Protein 4PQ0 (pdb70)

B-factor: mean 27.49, std 11.52, range [11.25, 64.71]

Secondary structure (DSSP, 8-state):
----S--TT-SEEEEEEEEEETTEEEEEEE-SSEEEEE-SS-EEEEEGGGEEEEEEEE-TTSSEEEEEEEEEEEEEETTEEEEEEEEEEETT-EEEEE-S--HHHIIIIITTT--SEEEEEHHHHHHHHHHHHH---EE---S---TTS-S-EEEEETTEEEEEEE-SSEEEEESSS-EEEEGGGEEEEEE--EEEEEEEEGGG--EEEEEEEEGGGHHHHHHHHHHTT----

Structure (mmCIF, N/CA/C/O backbone):
data_4PQ0
#
_entry.id   4PQ0
#
_cell.length_a   31.080
_cell.length_b   59.150
_cell.length_c   144.930
_cell.angle_alpha   90.00
_cell.angle_beta   90.00
_cell.angle_gamma   90.00
#
_symmetry.space_group_name_H-M   'P 2 21 21'
#
loop_
_entity.id
_entity.type
_entity.pdbx_description
1 polymer 'FACT complex subunit POB3'
2 non-polymer 'MALONIC ACID'
3 water water
#
loop_
_atom_site.group_PDB
_atom_site.id
_atom_site.type_symbol
_atom_site.label_atom_id
_atom_site.label_alt_id
_atom_site.label_comp_id
_atom_site.label_asym_id
_atom_site.label_entity_id
_atom_site.label_seq_id
_atom_site.pdbx_PDB_ins_code
_atom_site.Cartn_x
_atom_site.Cartn_y
_atom_site.Cartn_z
_atom_site.occupancy
_atom_site.B_iso_or_equiv
_atom_site.auth_seq_id
_atom_site.auth_comp_id
_atom_site.auth_asym_id
_atom_site.auth_atom_id
_atom_site.pdbx_PDB_model_num
ATOM 1 N N . ALA A 1 1 ? 10.349 14.656 31.791 1.00 32.92 232 ALA A N 1
ATOM 2 C CA . ALA A 1 1 ? 10.319 13.215 31.406 1.00 30.61 232 ALA A CA 1
ATOM 3 C C . ALA A 1 1 ? 10.623 12.199 32.488 1.00 28.71 232 ALA A C 1
ATOM 4 O O . ALA A 1 1 ? 10.592 11.014 32.197 1.00 29.00 232 ALA A O 1
ATOM 6 N N . ASP A 1 2 ? 10.842 12.622 33.731 1.00 27.53 233 ASP A N 1
ATOM 7 C CA . ASP A 1 2 ? 10.671 11.697 34.855 1.00 27.98 233 ASP A CA 1
ATOM 8 C C . ASP A 1 2 ? 9.281 11.068 34.727 1.00 25.23 233 ASP A C 1
ATOM 9 O O . ASP A 1 2 ? 8.286 11.760 34.507 1.00 23.24 233 ASP A O 1
ATOM 14 N N . ILE A 1 3 ? 9.220 9.746 34.771 1.00 23.61 234 ILE A N 1
ATOM 15 C CA . ILE A 1 3 ? 7.935 9.068 34.669 1.00 24.02 234 ILE A CA 1
ATOM 16 C C . ILE A 1 3 ? 7.043 9.424 35.856 1.00 23.40 234 ILE A C 1
ATOM 17 O O . ILE A 1 3 ? 5.818 9.540 35.710 1.00 23.37 234 ILE A O 1
ATOM 22 N N . GLY A 1 4 ? 7.660 9.630 37.012 1.00 22.95 235 GLY A N 1
ATOM 23 C CA . GLY A 1 4 ? 6.916 9.922 38.223 1.00 23.98 235 GLY A CA 1
ATOM 24 C C . GLY A 1 4 ? 7.308 9.049 39.381 1.00 25.09 235 GLY A C 1
ATOM 25 O O . GLY A 1 4 ? 8.103 8.102 39.249 1.00 23.22 235 GLY A O 1
ATOM 26 N N . GLU A 1 5 ? 6.735 9.373 40.533 1.00 26.17 236 GLU A N 1
ATOM 27 C CA . GLU A 1 5 ? 7.056 8.687 41.767 1.00 27.97 236 GLU A CA 1
ATOM 28 C C . GLU A 1 5 ? 6.404 7.314 41.807 1.00 26.36 236 GLU A C 1
ATOM 29 O O . GLU A 1 5 ? 5.431 7.054 41.083 1.00 24.23 236 GLU A O 1
ATOM 35 N N . VAL A 1 6 ? 6.954 6.443 42.653 1.00 26.34 237 VAL A N 1
ATOM 36 C CA . VAL A 1 6 ? 6.443 5.073 42.813 1.00 25.77 237 VAL A CA 1
ATOM 37 C C . VAL A 1 6 ? 4.933 5.101 42.998 1.00 25.07 237 VAL A C 1
ATOM 38 O O . VAL A 1 6 ? 4.407 5.928 43.752 1.00 25.76 237 VAL A O 1
ATOM 42 N N . ALA A 1 7 ? 4.240 4.196 42.308 1.00 23.45 238 ALA A N 1
ATOM 43 C CA . ALA A 1 7 ? 2.786 4.107 42.410 1.00 22.11 238 ALA A CA 1
ATOM 44 C C . ALA A 1 7 ? 2.393 3.246 43.606 1.00 23.37 238 ALA A C 1
ATOM 45 O O . ALA A 1 7 ? 1.842 2.155 43.468 1.00 22.87 238 ALA A O 1
ATOM 47 N N . GLY A 1 8 ? 2.654 3.776 44.800 1.00 24.55 239 GLY A N 1
ATOM 48 C CA . GLY A 1 8 ? 2.473 3.023 46.038 1.00 25.73 239 GLY A CA 1
ATOM 49 C C . GLY A 1 8 ? 1.089 2.510 46.363 1.00 26.32 239 GLY A C 1
ATOM 50 O O . GLY A 1 8 ? 0.974 1.519 47.086 1.00 30.30 239 GLY A O 1
ATOM 51 N N . ASP A 1 9 ? 0.042 3.170 45.863 1.00 25.07 240 ASP A N 1
ATOM 52 C CA . ASP A 1 9 ? -1.341 2.753 46.134 1.00 24.41 240 ASP A CA 1
ATOM 53 C C . ASP A 1 9 ? -1.937 1.826 45.073 1.00 21.99 240 ASP A C 1
ATOM 54 O O . ASP A 1 9 ? -3.068 1.396 45.216 1.00 23.27 240 ASP A O 1
ATOM 59 N N . ALA A 1 10 ? -1.213 1.579 43.988 1.00 20.63 241 ALA A N 1
ATOM 60 C CA . ALA A 1 10 ? -1.703 0.681 42.930 1.00 18.38 241 ALA A CA 1
ATOM 61 C C . ALA A 1 10 ? -1.880 -0.724 43.491 1.00 17.78 241 ALA A C 1
ATOM 62 O O . ALA A 1 10 ? -1.128 -1.143 44.376 1.00 18.91 241 ALA A O 1
ATOM 64 N N . ILE A 1 11 ? -2.898 -1.419 42.997 1.00 17.06 242 ILE A N 1
ATOM 65 C CA . ILE A 1 11 ? -3.107 -2.842 43.285 1.00 17.37 242 ILE A CA 1
ATOM 66 C C . ILE A 1 11 ? -1.940 -3.654 42.725 1.00 17.35 242 ILE A C 1
ATOM 67 O O . ILE A 1 11 ? -1.449 -4.596 43.363 1.00 16.59 242 ILE A O 1
ATOM 72 N N . VAL A 1 12 ? -1.498 -3.288 41.519 1.00 15.43 243 VAL A N 1
ATOM 73 C CA . VAL A 1 12 ? -0.364 -3.922 40.873 1.00 16.60 243 VAL A CA 1
ATOM 74 C C . VAL A 1 12 ? 0.128 -3.007 39.770 1.00 15.58 243 VAL A C 1
ATOM 75 O O . VAL A 1 12 ? -0.667 -2.260 39.173 1.00 15.55 243 VAL A O 1
ATOM 79 N N . SER A 1 13 ? 1.423 -3.047 39.526 1.00 15.47 244 SER A N 1
ATOM 80 C CA . SER A 1 13 ? 2.042 -2.270 38.462 1.00 16.17 244 SER A CA 1
ATOM 81 C C . SER A 1 13 ? 2.874 -3.133 37.561 1.00 15.83 244 SER A C 1
ATOM 82 O O . SER A 1 13 ? 3.492 -4.105 38.005 1.00 16.35 244 SER A O 1
ATOM 85 N N . PHE A 1 14 ? 2.878 -2.783 36.282 1.00 14.42 245 PHE A N 1
ATOM 86 C CA . PHE A 1 14 ? 3.749 -3.411 35.294 1.00 14.65 245 PHE A CA 1
ATOM 87 C C . PHE A 1 14 ? 4.622 -2.316 34.733 1.00 15.13 245 PHE A C 1
ATOM 88 O O . PHE A 1 14 ? 4.135 -1.432 34.028 1.00 15.56 245 PHE A O 1
ATOM 96 N N . GLN A 1 15 ? 5.911 -2.323 35.067 1.00 15.23 246 GLN A N 1
ATOM 97 C CA . GLN A 1 15 ? 6.772 -1.240 34.641 1.00 15.90 246 GLN A CA 1
ATOM 98 C C . GLN A 1 15 ? 7.307 -1.431 33.234 1.00 13.93 246 GLN A C 1
ATOM 99 O O . GLN A 1 15 ? 7.537 -2.566 32.799 1.00 14.06 246 GLN A O 1
ATOM 105 N N . ASP A 1 16 ? 7.492 -0.324 32.522 1.00 14.12 247 ASP A N 1
ATOM 106 C CA . ASP A 1 16 ? 8.321 -0.300 31.307 1.00 14.99 247 ASP A CA 1
ATOM 107 C C . ASP A 1 16 ? 7.780 -1.254 30.260 1.00 15.22 247 ASP A C 1
ATOM 108 O O . ASP A 1 16 ? 8.533 -1.945 29.617 1.00 16.34 247 ASP A O 1
ATOM 113 N N . VAL A 1 17 ? 6.464 -1.285 30.113 1.00 14.28 248 VAL A N 1
ATOM 114 C CA . VAL A 1 17 ? 5.812 -2.116 29.117 1.00 14.14 248 VAL A CA 1
ATOM 115 C C . VAL A 1 17 ? 5.999 -1.482 27.751 1.00 14.53 248 VAL A C 1
ATOM 116 O O . VAL A 1 17 ? 5.804 -0.262 27.568 1.00 13.84 248 VAL A O 1
ATOM 120 N N . PHE A 1 18 ? 6.388 -2.308 26.796 1.00 13.69 249 PHE A N 1
ATOM 121 C CA . PHE A 1 18 ? 6.546 -1.904 25.409 1.00 14.85 249 PHE A CA 1
ATOM 122 C C . PHE A 1 18 ? 5.160 -1.826 24.777 1.00 14.23 249 PHE A C 1
ATOM 123 O O . PHE A 1 18 ? 4.532 -2.834 24.558 1.00 15.05 249 PHE A O 1
ATOM 131 N N . PHE A 1 19 ? 4.669 -0.621 24.508 1.00 14.04 250 PHE A N 1
ATOM 132 C CA . PHE A 1 19 ? 3.454 -0.476 23.729 1.00 14.46 250 PHE A CA 1
ATOM 133 C C . PHE A 1 19 ? 3.893 -0.266 22.279 1.00 15.73 250 PHE A C 1
ATOM 134 O O . PHE A 1 19 ? 4.810 0.492 22.034 1.00 16.41 250 PHE A O 1
ATOM 142 N N . THR A 1 20 ? 3.280 -0.985 21.348 1.00 17.01 251 THR A N 1
ATOM 143 C CA . THR A 1 20 ? 3.534 -0.730 19.940 1.00 19.59 251 THR A CA 1
ATOM 144 C C . THR A 1 20 ? 2.577 0.331 19.417 1.00 21.35 251 THR A C 1
ATOM 145 O O . THR A 1 20 ? 2.933 1.088 18.509 1.00 23.92 251 THR A O 1
ATOM 149 N N . THR A 1 21 ? 1.384 0.377 20.008 1.00 20.14 252 THR A N 1
ATOM 150 C CA . THR A 1 21 ? 0.389 1.396 19.712 1.00 22.66 252 THR A CA 1
ATOM 151 C C . THR A 1 21 ? -0.263 1.907 20.996 1.00 20.00 252 THR A C 1
ATOM 152 O O . THR A 1 21 ? -0.902 1.139 21.710 1.00 16.59 252 THR A O 1
ATOM 156 N N . PRO A 1 22 ? -0.091 3.209 21.307 1.00 21.69 253 PRO A N 1
ATOM 157 C CA . PRO A 1 22 ? 0.849 4.066 20.607 1.00 22.42 253 PRO A CA 1
ATOM 158 C C . PRO A 1 22 ? 2.253 3.580 20.944 1.00 23.67 253 PRO A C 1
ATOM 159 O O . PRO A 1 22 ? 2.435 2.782 21.869 1.00 25.28 253 PRO A O 1
ATOM 163 N N . ARG A 1 23 ? 3.241 4.019 20.193 1.00 23.84 254 ARG A N 1
ATOM 164 C CA . ARG A 1 23 ? 4.574 3.492 20.399 1.00 23.54 254 ARG A CA 1
ATOM 165 C C . ARG A 1 23 ? 5.287 4.186 21.549 1.00 22.96 254 ARG A C 1
ATOM 166 O O . ARG A 1 23 ? 5.554 5.376 21.498 1.00 27.29 254 ARG A O 1
ATOM 174 N N . GLY A 1 24 ? 5.669 3.424 22.564 1.00 19.73 255 GLY A N 1
ATOM 175 C CA . GLY A 1 24 ? 6.368 3.986 23.701 1.00 19.16 255 GLY A CA 1
ATOM 176 C C . GLY A 1 24 ? 6.433 3.007 24.841 1.00 17.73 255 GLY A C 1
ATOM 177 O O . GLY A 1 24 ? 5.866 1.913 24.758 1.00 18.82 255 GLY A O 1
ATOM 178 N N . ARG A 1 25 ? 7.161 3.384 25.880 1.00 17.35 256 ARG A N 1
ATOM 179 C CA . ARG A 1 25 ? 7.274 2.596 27.087 1.00 16.21 256 ARG A CA 1
ATOM 180 C C . ARG A 1 25 ? 6.380 3.218 28.138 1.00 16.32 256 ARG A C 1
ATOM 181 O O . ARG A 1 25 ? 6.520 4.415 28.480 1.00 17.61 256 ARG A O 1
ATOM 189 N N . TYR A 1 26 ? 5.475 2.416 28.669 1.00 14.15 257 TYR A N 1
ATOM 190 C CA . TYR A 1 26 ? 4.562 2.876 29.702 1.00 14.14 257 TYR A CA 1
ATOM 191 C C . TYR A 1 26 ? 4.566 1.989 30.922 1.00 14.22 257 TYR A C 1
ATOM 192 O O . TYR A 1 26 ? 4.522 0.765 30.826 1.00 12.97 257 TYR A O 1
ATOM 201 N N . ASP A 1 27 ? 4.534 2.611 32.085 1.00 13.77 258 ASP A N 1
ATOM 202 C CA . ASP A 1 27 ? 4.185 1.893 33.295 1.00 13.93 258 ASP A CA 1
ATOM 203 C C . ASP A 1 27 ? 2.668 1.763 33.341 1.00 13.40 258 ASP A C 1
ATOM 204 O O . ASP A 1 27 ? 1.953 2.710 33.044 1.00 14.38 258 ASP A O 1
ATOM 209 N N . ILE A 1 28 ? 2.185 0.583 33.684 1.00 12.50 259 ILE A N 1
ATOM 210 C CA . ILE A 1 28 ? 0.759 0.331 33.804 1.00 12.92 259 ILE A CA 1
ATOM 211 C C . ILE A 1 28 ? 0.450 0.140 35.259 1.00 13.57 259 ILE A C 1
ATOM 212 O O . ILE A 1 28 ? 0.782 -0.903 35.827 1.00 14.94 259 ILE A O 1
ATOM 217 N N . ASP A 1 29 ? -0.201 1.122 35.860 1.00 13.32 260 ASP A N 1
ATOM 218 C CA . ASP A 1 29 ? -0.526 1.095 37.276 1.00 13.91 260 ASP A CA 1
ATOM 219 C C . ASP A 1 29 ? -2.029 0.861 37.388 1.00 13.19 260 ASP A C 1
ATOM 220 O O . ASP A 1 29 ? -2.838 1.626 36.866 1.00 13.35 260 ASP A O 1
ATOM 225 N N . ILE A 1 30 ? -2.391 -0.241 38.031 1.00 13.40 261 ILE A N 1
ATOM 226 C CA . ILE A 1 30 ? -3.763 -0.723 38.047 1.00 13.87 261 ILE A CA 1
ATOM 227 C C . ILE A 1 30 ? -4.371 -0.458 39.414 1.00 13.45 261 ILE A C 1
ATOM 228 O O . ILE A 1 30 ? -3.812 -0.847 40.440 1.00 14.21 261 ILE A O 1
ATOM 233 N N . TYR A 1 31 ? -5.511 0.233 39.396 1.00 14.44 262 TYR A N 1
ATOM 234 C CA . TYR A 1 31 ? -6.224 0.646 40.591 1.00 14.65 262 TYR A CA 1
ATOM 235 C C . TYR A 1 31 ? -7.604 0.036 40.639 1.00 15.50 262 TYR A C 1
ATOM 236 O O . TYR A 1 31 ? -8.034 -0.631 39.706 1.00 15.03 262 TYR A O 1
ATOM 245 N N . LYS A 1 32 ? -8.318 0.319 41.718 1.00 17.34 263 LYS A N 1
ATOM 246 C CA . LYS A 1 32 ? -9.661 -0.234 41.914 1.00 20.70 263 LYS A CA 1
ATOM 247 C C . LYS A 1 32 ? -10.600 0.074 40.755 1.00 21.93 263 LYS A C 1
ATOM 248 O O . LYS A 1 32 ? -11.292 -0.810 40.262 1.00 22.87 263 LYS A O 1
ATOM 252 N N . ASN A 1 33 ? -10.605 1.329 40.319 1.00 23.49 264 ASN A N 1
ATOM 253 C CA . ASN A 1 33 ? -11.543 1.786 39.292 1.00 24.51 264 ASN A CA 1
ATOM 254 C C . ASN A 1 33 ? -10.875 2.241 37.999 1.00 23.75 264 ASN A C 1
ATOM 255 O O . ASN A 1 33 ? -11.538 2.472 36.973 1.00 24.36 264 ASN A O 1
ATOM 260 N N . SER A 1 34 ? -9.555 2.355 38.023 1.00 20.01 265 SER A N 1
ATOM 261 C CA . SER A 1 34 ? -8.887 2.942 36.909 1.00 18.38 265 SER A CA 1
ATOM 262 C C . SER A 1 34 ? -7.567 2.269 36.656 1.00 15.95 265 SER A C 1
ATOM 263 O O . SER A 1 34 ? -7.074 1.465 37.478 1.00 14.93 265 SER A O 1
ATOM 266 N N . ILE A 1 35 ? -7.008 2.621 35.518 1.00 14.70 266 ILE A N 1
ATOM 267 C CA . ILE A 1 35 ? -5.630 2.267 35.147 1.00 15.37 266 ILE A CA 1
ATOM 268 C C . ILE A 1 35 ? -4.924 3.534 34.726 1.00 14.61 266 ILE A C 1
ATOM 269 O O . ILE A 1 35 ? -5.455 4.333 33.948 1.00 15.47 266 ILE A O 1
ATOM 274 N N . ARG A 1 36 ? -3.717 3.729 35.215 1.00 13.23 267 ARG A N 1
ATOM 275 C CA . ARG A 1 36 ? -2.892 4.819 34.740 1.00 13.21 267 ARG A CA 1
ATOM 276 C C . ARG A 1 36 ? -1.763 4.287 33.869 1.00 13.39 267 ARG A C 1
ATOM 277 O O . AR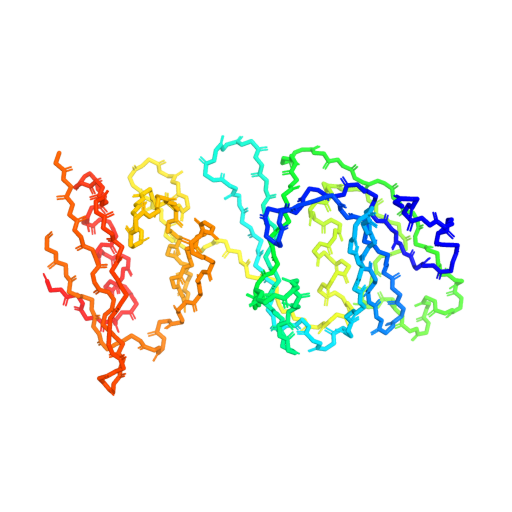G A 1 36 ? -1.163 3.258 34.195 1.00 13.16 267 ARG A O 1
ATOM 285 N N . LEU A 1 37 ? -1.515 4.953 32.746 1.00 13.50 268 LEU A N 1
ATOM 286 C CA . LEU A 1 37 ? -0.414 4.613 31.850 1.00 13.45 268 LEU A CA 1
ATOM 287 C C . LEU A 1 37 ? 0.562 5.759 31.951 1.00 14.37 268 LEU A C 1
ATOM 288 O O . LEU A 1 37 ? 0.236 6.877 31.566 1.00 14.15 268 LEU A O 1
ATOM 293 N N . ARG A 1 38 ? 1.741 5.498 32.496 1.00 15.32 269 ARG A N 1
ATOM 294 C CA . ARG A 1 38 ? 2.700 6.567 32.737 1.00 15.66 269 ARG A CA 1
ATOM 295 C C . ARG A 1 38 ? 3.945 6.392 31.908 1.00 16.26 269 ARG A C 1
ATOM 296 O O . ARG A 1 38 ? 4.677 5.391 32.057 1.00 15.25 269 ARG A O 1
ATOM 304 N N . GLY A 1 39 ? 4.192 7.375 31.053 1.00 16.03 270 GLY A N 1
ATOM 305 C CA . GLY A 1 39 ? 5.361 7.397 30.205 1.00 17.34 270 GLY A CA 1
ATOM 306 C C . GLY A 1 39 ? 6.210 8.641 30.439 1.00 17.70 270 GLY A C 1
ATOM 307 O O . GLY A 1 39 ? 5.870 9.504 31.235 1.00 17.45 270 GLY A O 1
ATOM 308 N N . LYS A 1 40 ? 7.346 8.704 29.759 1.00 18.69 271 LYS A N 1
ATOM 309 C CA . LYS A 1 40 ? 8.263 9.822 29.941 1.00 20.08 271 LYS A CA 1
ATOM 310 C C . LYS A 1 40 ? 7.790 11.069 29.185 1.00 20.15 271 LYS A C 1
ATOM 311 O O . LYS A 1 40 ? 8.219 12.163 29.490 1.00 20.71 271 LYS A O 1
ATOM 315 N N . THR A 1 41 ? 6.896 10.914 28.223 1.00 18.96 272 THR A N 1
ATOM 316 C CA . THR A 1 41 ? 6.410 12.038 27.410 1.00 19.17 272 THR A CA 1
ATOM 317 C C . THR A 1 41 ? 4.907 12.263 27.533 1.00 17.45 272 THR A C 1
ATOM 318 O O . THR A 1 41 ? 4.446 13.391 27.500 1.00 17.93 272 THR A O 1
ATOM 322 N N . TYR A 1 42 ? 4.144 11.178 27.646 1.00 17.26 273 TYR A N 1
ATOM 323 C CA . TYR A 1 42 ? 2.697 11.226 27.751 1.00 15.93 273 TYR A CA 1
ATOM 324 C C . TYR A 1 42 ? 2.260 10.367 28.926 1.00 15.34 273 TYR A C 1
ATOM 325 O O . TYR A 1 42 ? 2.967 9.439 29.322 1.00 15.92 273 TYR A O 1
ATOM 334 N N . GLU A 1 43 ? 1.109 10.683 29.482 1.00 14.99 274 GLU A N 1
ATOM 335 C CA . GLU A 1 43 ? 0.455 9.826 30.450 1.00 14.56 274 GLU A CA 1
ATOM 336 C C . GLU A 1 43 ? -1.062 9.905 30.303 1.00 14.91 274 GLU A C 1
ATOM 337 O O . GLU A 1 43 ? -1.632 10.905 29.813 1.00 15.33 274 GLU A O 1
ATOM 343 N N . TYR A 1 44 ? -1.712 8.837 30.734 1.00 14.69 275 TYR A N 1
ATOM 344 C CA . TYR A 1 44 ? -3.142 8.664 30.528 1.00 15.27 275 TYR A CA 1
ATOM 345 C C . TYR A 1 44 ? -3.783 8.027 31.731 1.00 15.75 275 TYR A C 1
ATOM 346 O O . TYR A 1 44 ? -3.123 7.309 32.497 1.00 15.81 275 TYR A O 1
ATOM 355 N N . LYS A 1 45 ? -5.078 8.259 31.879 1.00 16.85 276 LYS A N 1
ATOM 356 C CA . LYS A 1 45 ? -5.875 7.572 32.867 1.00 16.63 276 LYS A CA 1
ATOM 357 C C . LYS A 1 45 ? -7.093 7.005 32.166 1.00 18.25 276 LYS A C 1
ATOM 358 O O . LYS A 1 45 ? -7.791 7.735 31.467 1.00 18.29 276 LYS A O 1
ATOM 364 N N . LEU A 1 46 ? -7.298 5.699 32.324 1.00 16.88 277 LEU A N 1
ATOM 365 C CA . LEU A 1 46 ? -8.454 4.984 31.781 1.00 18.31 277 LEU A CA 1
ATOM 366 C C . LEU A 1 46 ? -9.345 4.473 32.898 1.00 18.40 277 LEU A C 1
ATOM 367 O O . LEU A 1 46 ? -8.874 3.994 33.926 1.00 17.79 277 LEU A O 1
ATOM 372 N N . GLN A 1 47 ? -10.651 4.523 32.666 1.00 18.05 278 GLN A N 1
ATOM 373 C CA . GLN A 1 47 ? -11.604 3.866 33.531 1.00 19.68 278 GLN A CA 1
ATOM 374 C C . GLN A 1 47 ? -11.689 2.415 33.112 1.00 18.52 278 GLN A C 1
ATOM 375 O O . GLN A 1 47 ? -11.574 2.112 31.934 1.00 20.41 278 GLN A O 1
ATOM 381 N N . HIS A 1 48 ? -11.927 1.518 34.053 1.00 16.47 279 HIS A N 1
ATOM 382 C CA . HIS A 1 48 ? -12.021 0.106 33.676 1.00 17.30 279 HIS A CA 1
ATOM 383 C C . HIS A 1 48 ? -13.046 -0.121 32.570 1.00 18.11 279 HIS A C 1
ATOM 384 O O . HIS A 1 48 ? -12.784 -0.847 31.624 1.00 17.48 279 HIS A O 1
ATOM 391 N N . ARG A 1 49 ? -14.192 0.552 32.670 1.00 19.75 280 ARG A N 1
ATOM 392 C CA . ARG A 1 49 ? -15.261 0.317 31.692 1.00 21.46 280 ARG A CA 1
ATOM 393 C C . ARG A 1 49 ? -14.940 0.904 30.319 1.00 20.75 280 ARG A C 1
ATOM 394 O O . ARG A 1 49 ? -15.618 0.614 29.321 1.00 21.00 280 ARG A O 1
ATOM 402 N N . GLN A 1 50 ? -13.895 1.724 30.256 1.00 19.56 281 GLN A N 1
ATOM 403 C CA . GLN A 1 50 ? -13.423 2.247 29.005 1.00 20.13 281 GLN A CA 1
ATOM 404 C C . GLN A 1 50 ? -12.795 1.162 28.134 1.00 19.02 281 GLN A C 1
ATOM 405 O O . GLN A 1 50 ? -12.816 1.261 26.909 1.00 18.75 281 GLN A O 1
ATOM 411 N N . ILE A 1 51 ? -12.265 0.111 28.752 1.00 19.14 282 ILE A N 1
ATOM 412 C CA . ILE A 1 51 ? -11.768 -1.032 28.003 1.00 19.38 282 ILE A CA 1
ATOM 413 C C . ILE A 1 51 ? -12.975 -1.839 27.533 1.00 19.25 282 ILE A C 1
ATOM 414 O O . ILE A 1 51 ? -13.695 -2.380 28.351 1.00 21.72 282 ILE A O 1
ATOM 419 N N . GLN A 1 52 ? -13.175 -1.901 26.225 1.00 20.85 283 GLN A N 1
ATOM 420 C CA . GLN A 1 52 ? -14.359 -2.530 25.619 1.00 22.76 283 GLN A CA 1
ATOM 421 C C . GLN A 1 52 ? -14.134 -3.972 25.260 1.00 21.39 283 GLN A C 1
ATOM 422 O O . GLN A 1 52 ? -15.076 -4.760 25.191 1.00 21.82 283 GLN A O 1
ATOM 428 N N . ARG A 1 53 ? -12.890 -4.276 24.931 1.00 20.20 284 ARG A N 1
ATOM 429 C CA . ARG A 1 53 ? -12.500 -5.564 24.410 1.00 21.02 284 ARG A CA 1
ATOM 430 C C . ARG A 1 53 ? -11.051 -5.808 24.762 1.00 18.94 284 ARG A C 1
ATOM 431 O O . ARG A 1 53 ? -10.268 -4.887 24.757 1.00 18.83 284 ARG A O 1
ATOM 439 N N . ILE A 1 54 ? -10.731 -7.065 25.016 1.00 18.52 285 ILE A N 1
ATOM 440 C CA . ILE A 1 54 ? -9.364 -7.503 25.291 1.00 18.41 285 ILE A CA 1
ATOM 441 C C . ILE A 1 54 ? -9.095 -8.658 24.347 1.00 18.72 285 ILE A C 1
ATOM 442 O O . ILE A 1 54 ? -9.852 -9.638 24.333 1.00 19.67 285 ILE A O 1
ATOM 447 N N . VAL A 1 55 ? -8.024 -8.533 23.570 1.00 17.77 286 VAL A N 1
ATOM 448 C CA . VAL A 1 55 ? -7.587 -9.579 22.637 1.00 19.28 286 VAL A CA 1
ATOM 449 C C . VAL A 1 55 ? -6.164 -9.977 23.002 1.00 18.16 286 VAL A C 1
ATOM 450 O O . VAL A 1 55 ? -5.307 -9.130 23.178 1.00 18.41 286 VAL A O 1
ATOM 454 N N . SER A 1 56 ? -5.919 -11.273 23.110 1.00 16.63 287 SER A N 1
ATOM 455 C CA . SER A 1 56 ? -4.596 -11.768 23.510 1.00 17.37 287 SER A CA 1
ATOM 456 C C . SER A 1 56 ? -4.138 -12.725 22.445 1.00 17.86 287 SER A C 1
ATOM 457 O O . SER A 1 56 ? -4.793 -13.760 22.240 1.00 16.76 287 SER A O 1
ATOM 460 N N . LEU A 1 57 ? -3.062 -12.391 21.743 1.00 17.00 288 LEU A N 1
ATOM 461 C CA . LEU A 1 57 ? -2.623 -13.184 20.585 1.00 18.68 288 LEU A CA 1
ATOM 462 C C . LEU A 1 57 ? -1.128 -13.316 20.550 1.00 17.76 288 LEU A C 1
ATOM 463 O O . LEU A 1 57 ? -0.408 -12.332 20.776 1.00 16.51 288 LEU A O 1
ATOM 468 N N . PRO A 1 58 ? -0.623 -14.503 20.175 1.00 19.47 289 PRO A N 1
ATOM 469 C CA . PRO A 1 58 ? 0.798 -14.559 19.856 1.00 19.71 289 PRO A CA 1
ATOM 470 C C . PRO A 1 58 ? 1.122 -13.721 18.635 1.00 20.80 289 PRO A C 1
ATOM 471 O O . PRO A 1 58 ? 0.365 -13.719 17.654 1.00 21.37 289 PRO A O 1
ATOM 475 N N . LYS A 1 59 ? 2.221 -13.000 18.714 1.00 19.28 290 LYS A N 1
ATOM 476 C CA . LYS A 1 59 ? 2.717 -12.230 17.594 1.00 21.32 290 LYS A CA 1
ATOM 477 C C . LYS A 1 59 ? 3.221 -13.201 16.534 1.00 22.05 290 LYS A C 1
ATOM 478 O O . LYS A 1 59 ? 3.759 -14.254 16.843 1.00 21.86 290 LYS A O 1
ATOM 484 N N . ALA A 1 60 ? 3.101 -12.815 15.271 1.00 25.15 291 ALA A N 1
ATOM 485 C CA . ALA A 1 60 ? 3.496 -13.708 14.185 1.00 27.38 291 ALA A CA 1
ATOM 486 C C . ALA A 1 60 ? 5.008 -13.953 14.128 1.00 30.44 291 ALA A C 1
ATOM 487 O O . ALA A 1 60 ? 5.471 -14.791 13.357 1.00 32.99 291 ALA A O 1
ATOM 489 N N . ASP A 1 61 ? 5.770 -13.234 14.949 1.00 30.57 292 ASP A N 1
ATOM 490 C CA . ASP A 1 61 ? 7.228 -13.333 14.963 1.00 29.91 292 ASP A CA 1
ATOM 491 C C . ASP A 1 61 ? 7.808 -14.463 15.807 1.00 31.75 292 ASP A C 1
ATOM 492 O O . ASP A 1 61 ? 9.028 -14.575 15.897 1.00 32.56 292 ASP A O 1
ATOM 497 N N . ASP A 1 62 ? 6.961 -15.269 16.451 1.00 29.95 293 ASP A N 1
ATOM 498 C CA . ASP A 1 62 ? 7.429 -16.431 17.223 1.00 31.93 293 ASP A CA 1
ATOM 499 C C . ASP A 1 62 ? 8.142 -16.041 18.521 1.00 30.15 293 ASP A C 1
ATOM 500 O O . ASP A 1 62 ? 8.695 -16.905 19.210 1.00 30.94 293 ASP A O 1
ATOM 505 N N . ILE A 1 63 ? 8.119 -14.753 18.870 1.00 25.45 294 ILE A N 1
ATOM 506 C CA . ILE A 1 63 ? 8.917 -14.245 19.980 1.00 23.45 294 ILE A CA 1
ATOM 507 C C . ILE A 1 63 ? 8.049 -13.566 21.040 1.00 19.97 294 ILE A C 1
ATOM 508 O O . ILE A 1 63 ? 8.306 -13.689 22.238 1.00 20.82 294 ILE A O 1
ATOM 513 N N . HIS A 1 64 ? 7.085 -12.791 20.575 1.00 18.46 295 HIS A N 1
ATOM 514 C CA . HIS A 1 64 ? 6.273 -11.993 21.469 1.00 17.55 295 HIS A CA 1
ATOM 515 C C . HIS A 1 64 ? 4.837 -12.446 21.547 1.00 16.13 295 HI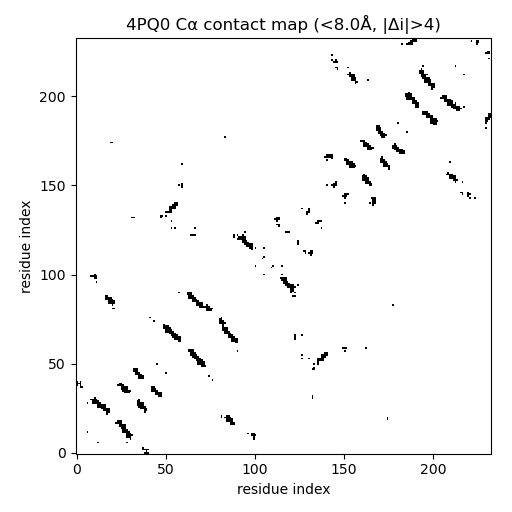S A C 1
ATOM 516 O O . HIS A 1 64 ? 4.328 -13.226 20.715 1.00 14.61 295 HIS A O 1
ATOM 523 N N . HIS A 1 65 ? 4.179 -11.917 22.567 1.00 14.48 296 HIS A N 1
ATOM 524 C CA . HIS A 1 65 ? 2.759 -12.079 22.744 1.00 14.70 296 HIS A CA 1
ATOM 525 C C . HIS A 1 65 ? 2.171 -10.696 22.906 1.00 15.45 296 HIS A C 1
ATOM 526 O O . HIS A 1 65 ? 2.746 -9.850 23.579 1.00 16.61 296 HIS A O 1
ATOM 533 N N . LEU A 1 66 ? 1.015 -10.491 22.302 1.00 14.31 297 LEU A N 1
ATOM 534 C CA . LEU A 1 66 ? 0.386 -9.190 22.289 1.00 15.14 297 LEU A CA 1
ATOM 535 C C . LEU A 1 66 ? -0.890 -9.175 23.113 1.00 14.48 297 LEU A C 1
ATOM 536 O O . LEU A 1 66 ? -1.671 -10.134 23.103 1.00 14.03 297 LEU A O 1
ATOM 541 N N . LEU A 1 67 ? -1.143 -8.053 23.779 1.00 13.50 298 LEU A N 1
ATOM 542 C CA . LEU A 1 67 ? -2.434 -7.806 24.352 1.00 14.24 298 LEU A CA 1
ATOM 543 C C . LEU A 1 67 ? -2.948 -6.563 23.676 1.00 14.79 298 LEU A C 1
ATOM 544 O O . LEU A 1 67 ? -2.226 -5.574 23.556 1.00 14.65 298 LEU A O 1
ATOM 549 N N . VAL A 1 68 ? -4.183 -6.632 23.202 1.00 15.20 299 VAL A N 1
ATOM 550 C CA . VAL A 1 68 ? -4.807 -5.517 22.501 1.00 15.86 299 VAL A CA 1
ATOM 551 C C . VAL A 1 68 ? -6.041 -5.095 23.304 1.00 15.27 299 VAL A C 1
ATOM 552 O O . VAL A 1 68 ? -6.863 -5.919 23.691 1.00 15.04 299 VAL A O 1
ATOM 556 N N . LEU A 1 69 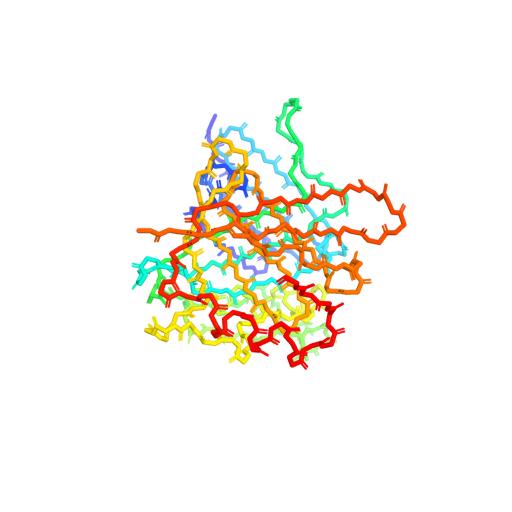? -6.110 -3.809 23.619 1.00 15.37 300 LEU A N 1
ATOM 557 C CA . LEU A 1 69 ? -7.235 -3.263 24.350 1.00 15.74 300 LEU A CA 1
ATOM 558 C C . LEU A 1 69 ? -7.982 -2.281 23.453 1.00 15.13 300 LEU A C 1
ATOM 559 O O . LEU A 1 69 ? -7.427 -1.291 23.051 1.00 15.29 300 LEU A O 1
ATOM 564 N N . ALA A 1 70 ? -9.245 -2.580 23.165 1.00 17.19 301 ALA A N 1
ATOM 565 C CA . ALA A 1 70 ? -10.123 -1.635 22.476 1.00 17.49 301 ALA A CA 1
ATOM 566 C C . ALA A 1 70 ? -10.662 -0.677 23.516 1.00 16.89 301 ALA A C 1
ATOM 567 O O . ALA A 1 70 ? -11.223 -1.121 24.515 1.00 18.23 301 ALA A O 1
ATOM 569 N N . ILE A 1 71 ? -10.491 0.624 23.294 1.00 17.51 302 ILE A N 1
ATOM 570 C CA . ILE A 1 71 ? -10.922 1.599 24.267 1.00 18.56 302 ILE A CA 1
ATOM 571 C C . ILE A 1 71 ? -11.840 2.680 23.686 1.00 19.85 302 ILE A C 1
ATOM 572 O O . ILE A 1 71 ? -11.656 3.152 22.565 1.00 19.71 302 ILE A O 1
ATOM 577 N N . GLU A 1 72 ? -12.812 3.063 24.496 1.00 21.57 303 GLU A N 1
ATOM 578 C CA . GLU A 1 72 ? -13.782 4.099 24.126 1.00 24.29 303 GLU A CA 1
ATOM 579 C C . GLU A 1 72 ? -13.991 4.996 25.356 1.00 24.61 303 GLU A C 1
ATOM 580 O O . GLU A 1 72 ? -14.425 4.498 26.385 1.00 28.25 303 GLU A O 1
ATOM 586 N N . PRO A 1 73 ? -13.676 6.300 25.253 1.00 26.55 304 PRO A N 1
ATOM 587 C CA . PRO A 1 73 ? -13.171 6.901 24.035 1.00 25.89 304 PRO A CA 1
ATOM 588 C C . PRO A 1 73 ? -11.747 6.479 23.741 1.00 25.29 304 PRO A C 1
ATOM 589 O O . PRO A 1 73 ? -11.075 5.920 24.609 1.00 27.14 304 PRO A O 1
ATOM 593 N N . PRO A 1 74 ? -11.295 6.737 22.524 1.00 25.50 305 PRO A N 1
ATOM 594 C CA . PRO A 1 74 ? -9.923 6.426 22.213 1.00 25.00 305 PRO A CA 1
ATOM 595 C C . PRO A 1 74 ? -8.996 7.353 22.974 1.00 25.10 305 PRO A C 1
ATOM 596 O O . PRO A 1 74 ? -9.414 8.361 23.554 1.00 27.60 305 PRO A O 1
ATOM 600 N N . LEU A 1 75 ? -7.730 7.009 22.937 1.00 22.36 306 LEU A N 1
ATOM 601 C CA . LEU A 1 75 ? -6.718 7.774 23.587 1.00 22.75 306 LEU A CA 1
ATOM 602 C C . LEU A 1 75 ? -6.138 8.754 22.564 1.00 23.46 306 LEU A C 1
ATOM 603 O O . LEU A 1 75 ? -6.021 8.440 21.374 1.00 23.89 306 LEU A O 1
ATOM 608 N N . ARG A 1 76 ? -5.789 9.951 23.026 1.00 23.95 307 ARG A N 1
ATOM 609 C CA . ARG A 1 76 ? -5.333 10.987 22.141 1.00 25.71 307 ARG A CA 1
ATOM 610 C C . ARG A 1 76 ? -3.878 11.261 22.422 1.00 26.40 307 ARG A C 1
ATOM 611 O O . ARG A 1 76 ? -3.486 11.414 23.573 1.00 29.00 307 ARG A O 1
ATOM 619 N N . GLN A 1 77 ? -3.074 11.292 21.369 1.00 28.35 308 GLN A N 1
ATOM 620 C C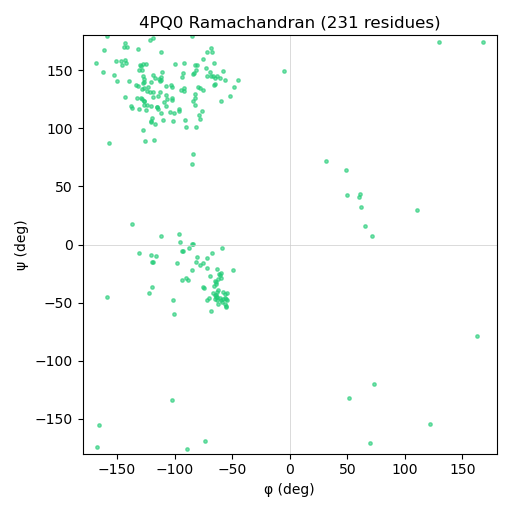A . GLN A 1 77 ? -1.690 11.693 21.469 1.00 29.16 308 GLN A CA 1
ATOM 621 C C . GLN A 1 77 ? -1.512 12.824 20.439 1.00 32.17 308 GLN A C 1
ATOM 622 O O . GLN A 1 77 ? -1.267 12.581 19.275 1.00 32.70 308 GLN A O 1
ATOM 628 N N . GLY A 1 78 ? -1.747 14.059 20.870 1.00 33.98 309 GLY A N 1
ATOM 629 C CA . GLY A 1 78 ? -1.674 15.219 19.986 1.00 33.80 309 GLY A CA 1
ATOM 630 C C . GLY A 1 78 ? -2.878 15.217 19.061 1.00 33.24 309 GLY A C 1
ATOM 631 O O . GLY A 1 78 ? -4.022 15.259 19.515 1.00 34.52 309 GLY A O 1
ATOM 632 N N . GLN A 1 79 ? -2.619 15.157 17.758 1.00 34.97 310 GLN A N 1
ATOM 633 C CA . GLN A 1 79 ? -3.684 15.111 16.762 1.00 34.67 310 GLN A CA 1
ATOM 634 C C . GLN A 1 79 ? -4.018 13.677 16.333 1.00 34.92 310 GLN A C 1
ATOM 635 O O . GLN A 1 79 ? -4.877 13.472 15.473 0.43 33.55 310 GLN A O 1
ATOM 637 N N . THR A 1 80 ? -3.354 12.692 16.934 1.00 31.86 311 THR A N 1
ATOM 638 C CA . THR A 1 80 ? -3.599 11.285 16.601 1.00 30.51 311 THR A CA 1
ATOM 639 C C . THR A 1 80 ? -4.446 10.591 17.663 1.00 28.07 311 THR A C 1
ATOM 640 O O . THR A 1 80 ? -4.220 10.760 18.850 1.00 29.01 311 THR A O 1
ATOM 644 N N . THR A 1 81 ? -5.401 9.799 17.205 1.00 24.01 312 THR A N 1
ATOM 645 C CA . THR A 1 81 ? -6.347 9.105 18.060 1.00 24.62 312 THR A CA 1
ATOM 646 C C . THR A 1 81 ? -6.111 7.579 17.990 1.00 22.57 312 THR A C 1
ATOM 647 O O . THR A 1 81 ? -5.853 7.038 16.910 1.00 22.69 312 THR A O 1
ATOM 651 N N . TYR A 1 82 ? -6.235 6.895 19.134 1.00 19.98 313 TYR A N 1
ATOM 652 C CA . TYR A 1 82 ? -5.943 5.450 19.236 1.00 20.11 313 TYR A CA 1
ATOM 653 C C . TYR A 1 82 ? -7.091 4.671 19.854 1.00 19.10 313 TYR A C 1
ATOM 654 O O . TYR A 1 82 ? -7.252 4.670 21.077 1.00 19.19 313 TYR A O 1
ATOM 663 N N . PRO A 1 83 ? -7.941 4.023 19.012 1.00 18.21 314 PRO A N 1
ATOM 664 C CA . PRO A 1 83 ? -9.029 3.259 19.601 1.00 18.58 314 PRO A CA 1
ATOM 665 C C . PRO A 1 83 ? -8.576 1.888 20.099 1.00 17.23 314 PRO A C 1
ATOM 666 O O . PRO A 1 83 ? -9.351 1.219 20.737 1.00 18.65 314 PRO A O 1
ATOM 670 N N . PHE A 1 84 ? -7.351 1.497 19.742 1.00 17.59 315 PHE A N 1
ATOM 671 C CA . PHE A 1 84 ? -6.705 0.268 20.264 1.00 17.82 315 PHE A CA 1
ATOM 672 C C . PHE A 1 84 ? -5.345 0.540 20.853 1.00 16.71 315 PHE A C 1
ATOM 673 O O . PHE A 1 84 ? -4.518 1.257 20.276 1.00 17.91 315 PHE A O 1
ATOM 681 N N . LEU A 1 85 ? -5.097 -0.035 22.021 1.00 15.74 316 LEU A N 1
ATOM 682 C CA . LEU A 1 85 ? -3.767 -0.037 22.571 1.00 15.35 316 LEU A CA 1
ATOM 683 C C . LEU A 1 85 ? -3.210 -1.424 22.311 1.00 13.56 316 LEU A C 1
ATOM 684 O O . LEU A 1 85 ? -3.921 -2.398 22.509 1.00 13.79 316 LEU A O 1
ATOM 689 N N . VAL A 1 86 ? -1.964 -1.480 21.859 1.00 13.79 317 VAL A N 1
ATOM 690 C CA . VAL A 1 86 ? -1.291 -2.747 21.580 1.00 14.08 317 VAL A CA 1
ATOM 691 C C . VAL A 1 86 ? -0.046 -2.818 22.445 1.00 13.11 317 VAL A C 1
ATOM 692 O O . VAL A 1 86 ? 0.821 -1.978 22.339 1.00 13.10 317 VAL A O 1
ATOM 696 N N . LEU A 1 87 ? -0.005 -3.830 23.310 1.00 13.98 318 LEU A N 1
ATOM 697 C CA . LEU A 1 87 ? 1.066 -4.035 24.276 1.00 14.49 318 LEU A CA 1
ATOM 698 C C . LEU A 1 87 ? 1.800 -5.282 23.843 1.00 14.06 318 LEU A C 1
ATOM 699 O O . LEU A 1 87 ? 1.165 -6.265 23.469 1.00 13.33 318 LEU A O 1
ATOM 704 N N . GLN A 1 88 ? 3.115 -5.276 23.970 1.00 14.89 319 GLN A N 1
ATOM 705 C CA . GLN A 1 88 ? 3.922 -6.397 23.532 1.00 16.75 319 GLN A CA 1
ATOM 706 C C . GLN A 1 88 ? 4.774 -6.931 24.672 1.00 15.93 319 GLN A C 1
ATOM 707 O O . GLN A 1 88 ? 5.420 -6.176 25.374 1.00 15.52 319 GLN A O 1
ATOM 713 N N . PHE A 1 89 ? 4.775 -8.247 24.860 1.00 15.35 320 PHE A N 1
ATOM 714 C CA . PHE A 1 89 ? 5.612 -8.882 25.838 1.00 15.50 320 PHE A CA 1
ATOM 715 C C . PHE A 1 89 ? 6.366 -9.976 25.166 1.00 15.47 320 PHE A C 1
ATOM 716 O O . PHE A 1 89 ? 5.866 -10.596 24.243 1.00 15.93 320 PHE A O 1
ATOM 724 N N . GLN A 1 90 ? 7.555 -10.261 25.667 1.00 14.98 321 GLN A N 1
ATOM 725 C CA . GLN A 1 90 ? 8.226 -11.474 25.241 1.00 15.79 321 GLN A CA 1
ATOM 726 C C . GLN A 1 90 ? 7.401 -12.631 25.743 1.00 16.54 321 GLN A C 1
ATOM 727 O O . GLN A 1 90 ? 6.854 -12.583 26.854 1.00 16.40 321 GLN A O 1
ATOM 733 N N . LYS A 1 91 ? 7.219 -13.637 24.906 1.00 17.28 322 LYS A N 1
ATOM 734 C CA . LYS A 1 91 ? 6.228 -14.663 25.217 1.00 19.84 322 LYS A CA 1
ATOM 735 C C . LYS A 1 91 ? 6.520 -15.383 26.519 1.00 19.65 322 LYS A C 1
ATOM 736 O O . LYS A 1 91 ? 5.593 -15.919 27.121 1.00 21.20 322 LYS A O 1
ATOM 742 N N . ASP A 1 92 ? 7.776 -15.407 26.963 1.00 19.20 323 ASP A N 1
ATOM 743 C CA . ASP A 1 92 ? 8.122 -16.138 28.182 1.00 21.05 323 ASP A CA 1
ATOM 744 C C . ASP A 1 92 ? 8.547 -15.270 29.360 1.00 20.47 323 ASP A C 1
ATOM 745 O O . ASP A 1 92 ? 8.984 -15.794 30.387 1.00 22.71 323 ASP A O 1
ATOM 750 N N . GLU A 1 93 ? 8.426 -13.948 29.256 1.00 17.71 324 GLU A N 1
ATOM 751 C CA . GLU A 1 93 ? 8.711 -13.123 30.413 1.00 17.12 324 GLU A CA 1
ATOM 752 C C . GLU A 1 93 ? 7.632 -13.357 31.463 1.00 16.04 324 GLU A C 1
ATOM 753 O O . GLU A 1 93 ? 6.473 -13.568 31.121 1.00 14.67 324 GLU A O 1
ATOM 759 N N . GLU A 1 94 ? 8.026 -13.322 32.726 1.00 16.07 325 GLU A N 1
ATOM 760 C CA . GLU A 1 94 ? 7.123 -13.703 33.814 1.00 16.15 325 GLU A CA 1
ATOM 761 C C . GLU A 1 94 ? 6.976 -12.633 34.875 1.00 15.19 325 GLU A C 1
ATOM 762 O O . GLU A 1 94 ? 7.870 -11.809 35.086 1.00 16.18 325 GLU A O 1
ATOM 768 N N . THR A 1 95 ? 5.848 -12.670 35.576 1.00 15.01 326 THR A N 1
ATOM 769 C CA . THR A 1 95 ? 5.565 -11.786 36.665 1.00 15.58 326 THR A CA 1
ATOM 770 C C . THR A 1 95 ? 5.189 -12.611 37.888 1.00 16.37 326 THR A C 1
ATOM 771 O O . THR A 1 95 ? 4.283 -13.424 37.818 1.00 16.50 326 THR A O 1
ATOM 775 N N . GLU A 1 96 ? 5.910 -12.407 38.988 1.00 16.58 327 GLU A N 1
ATOM 776 C CA . GLU A 1 96 ? 5.533 -12.971 40.275 1.00 17.59 327 GLU A CA 1
ATOM 777 C C . GLU A 1 96 ? 5.200 -11.764 41.140 1.00 17.44 327 GLU A C 1
ATOM 778 O O . GLU A 1 96 ? 6.064 -10.903 41.382 1.00 17.41 327 GLU A O 1
ATOM 784 N N . VAL A 1 97 ? 3.950 -11.673 41.562 1.00 16.63 328 VAL A N 1
ATOM 785 C CA . VAL A 1 97 ? 3.493 -10.509 42.307 1.00 17.65 328 VAL A CA 1
ATOM 786 C C . VAL A 1 97 ? 2.383 -10.843 43.277 1.00 19.10 328 VAL A C 1
ATOM 787 O O . VAL A 1 97 ? 1.466 -11.623 42.961 1.00 17.55 328 VAL A O 1
ATOM 791 N N . GLN A 1 98 ? 2.459 -10.221 44.451 1.00 20.00 329 GLN A N 1
ATOM 792 C CA . GLN A 1 98 ? 1.384 -10.293 45.421 1.00 21.51 329 GLN A CA 1
ATOM 793 C C . GLN A 1 98 ? 0.656 -8.970 45.311 1.00 21.58 329 GLN A C 1
ATOM 794 O O . GLN A 1 98 ? 1.292 -7.919 45.385 1.00 24.30 329 GLN A O 1
ATOM 800 N N . LEU A 1 99 ? -0.649 -9.025 45.096 1.00 20.15 330 LEU A N 1
ATOM 801 C CA . LEU A 1 99 ? -1.428 -7.814 44.915 1.00 20.43 330 LEU A CA 1
ATOM 802 C C . LEU A 1 99 ? -1.429 -6.982 46.170 1.00 21.01 330 LEU A C 1
ATOM 803 O O . LEU A 1 99 ? -1.468 -7.502 47.293 1.00 19.85 330 LEU A O 1
ATOM 808 N N . ASN A 1 100 ? -1.401 -5.669 45.965 1.00 20.09 331 ASN A N 1
ATOM 809 C CA . ASN A 1 100 ? -1.432 -4.720 47.067 1.00 21.89 331 ASN A CA 1
ATOM 810 C C . ASN A 1 100 ? -2.889 -4.500 47.460 1.00 23.04 331 ASN A C 1
ATOM 811 O O . ASN A 1 100 ? -3.531 -3.515 47.096 1.00 24.01 331 ASN A O 1
ATOM 816 N N . LEU A 1 101 ? -3.424 -5.466 48.187 1.00 25.20 332 LEU A N 1
ATOM 817 C CA . LEU A 1 101 ? -4.788 -5.382 48.680 1.00 26.70 332 LEU A CA 1
ATOM 818 C C . LEU A 1 101 ? -4.821 -5.988 50.044 1.00 29.70 332 LEU A C 1
ATOM 819 O O . LEU A 1 101 ? -4.408 -7.121 50.214 1.00 29.86 332 LEU A O 1
ATOM 824 N N . GLU A 1 102 ? -5.340 -5.237 51.004 1.00 32.08 333 GLU A N 1
ATOM 825 C CA . GLU A 1 102 ? -5.545 -5.760 52.351 1.00 33.79 333 GLU A CA 1
ATOM 826 C C . GLU A 1 102 ? -6.449 -7.003 52.315 1.00 31.78 333 GLU A C 1
ATOM 827 O O . GLU A 1 102 ? -7.325 -7.134 51.453 1.00 29.82 333 GLU A O 1
ATOM 833 N N . ASP A 1 103 ? -6.233 -7.913 53.262 1.00 32.09 334 ASP A N 1
ATOM 834 C CA . ASP A 1 103 ? -6.957 -9.194 53.287 1.00 32.44 334 ASP A CA 1
ATOM 835 C C . ASP A 1 103 ? -8.472 -9.032 53.275 1.00 32.39 334 ASP A C 1
ATOM 836 O O . ASP A 1 103 ? -9.178 -9.700 52.518 1.00 29.53 334 ASP A O 1
ATOM 841 N N . GLU A 1 104 ? -8.974 -8.149 54.133 1.00 33.26 335 GLU A N 1
ATOM 842 C CA . GLU A 1 104 ? -10.414 -7.911 54.227 1.00 33.04 335 GLU A CA 1
ATOM 843 C C . GLU A 1 104 ? -11.002 -7.400 52.915 1.00 30.93 335 GLU A C 1
ATOM 844 O O . GLU A 1 104 ? -12.055 -7.870 52.472 1.00 30.96 335 GLU A O 1
ATOM 846 N N . ASP A 1 105 ? -10.324 -6.426 52.317 1.00 31.15 336 ASP A N 1
ATOM 847 C CA . ASP A 1 105 ? -10.734 -5.849 51.037 1.00 30.36 336 ASP A CA 1
ATOM 848 C C . ASP A 1 105 ? -10.764 -6.908 49.954 1.00 28.87 336 ASP A C 1
ATOM 849 O O . ASP A 1 105 ? -11.734 -7.034 49.197 1.00 27.94 336 ASP A O 1
ATOM 854 N N . TYR A 1 106 ? -9.692 -7.684 49.893 0.91 27.48 337 TYR A N 1
ATOM 855 C CA . TYR A 1 106 ? -9.626 -8.775 48.924 1.00 26.71 337 TYR A CA 1
ATOM 856 C C . TYR A 1 106 ? -10.814 -9.706 49.070 1.00 27.58 337 TYR A C 1
ATOM 857 O O . TYR A 1 106 ? -11.523 -9.991 48.120 1.00 29.10 337 TYR A O 1
ATOM 866 N N . GLU A 1 107 ? -11.028 -10.184 50.285 1.00 30.53 338 GLU A N 1
ATOM 867 C CA . GLU A 1 107 ? -12.103 -11.124 50.549 1.00 33.76 338 GLU A CA 1
ATOM 868 C C . GLU A 1 107 ? -13.480 -10.602 50.163 1.00 32.56 338 GLU A C 1
ATOM 869 O O . GLU A 1 107 ? -14.242 -11.308 49.521 1.00 32.93 338 GLU A O 1
ATOM 875 N N . GLU A 1 108 ? -13.792 -9.371 50.554 1.00 33.99 339 GLU A N 1
ATOM 876 C CA . GLU A 1 108 ? -15.121 -8.820 50.300 1.00 35.20 339 GLU A CA 1
ATOM 877 C C . GLU A 1 108 ? -15.320 -8.413 48.846 1.00 32.99 339 GLU A C 1
ATOM 878 O O . GLU A 1 108 ? -16.400 -8.598 48.303 1.00 33.00 339 GLU A O 1
ATOM 882 N N . ASN A 1 109 ? -14.276 -7.889 48.204 1.00 31.80 340 ASN A N 1
ATOM 883 C CA . ASN A 1 109 ? -14.463 -7.176 46.939 1.00 30.04 340 ASN A CA 1
ATOM 884 C C . ASN A 1 109 ? -13.753 -7.744 45.694 1.00 28.96 340 ASN A C 1
ATOM 885 O O . ASN A 1 109 ? -14.092 -7.367 44.583 1.00 28.48 340 ASN A O 1
ATOM 890 N N . TYR A 1 110 ? -12.784 -8.636 45.869 1.00 27.50 341 TYR A N 1
ATOM 891 C CA . TYR A 1 110 ? -11.970 -9.096 44.725 1.00 27.49 341 TYR A CA 1
ATOM 892 C C . TYR A 1 110 ? -11.806 -10.597 44.578 1.00 28.94 341 TYR A C 1
ATOM 893 O O . TYR A 1 110 ? -11.273 -11.063 43.559 1.00 25.04 341 TYR A O 1
ATOM 902 N N . LYS A 1 111 ? -12.265 -11.371 45.556 1.00 28.52 342 LYS A N 1
ATOM 903 C CA . LYS A 1 111 ? -11.879 -12.782 45.604 1.00 30.60 342 LYS A CA 1
ATOM 904 C C . LYS A 1 111 ? -12.297 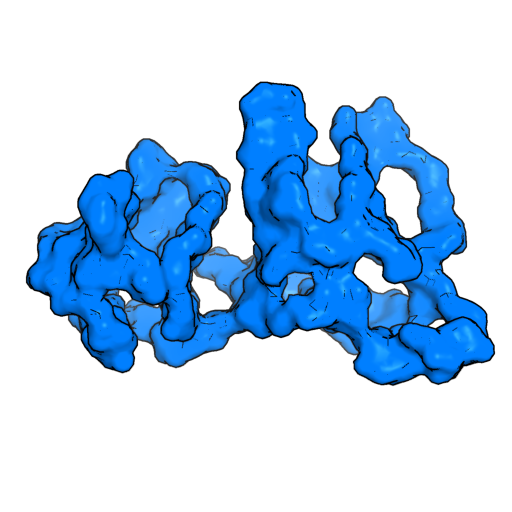-13.566 44.367 1.00 28.87 342 LYS A C 1
ATOM 905 O O . LYS A 1 111 ? -11.623 -14.530 44.009 1.00 27.38 342 LYS A O 1
ATOM 911 N N . ASP A 1 112 ? -13.380 -13.161 43.708 1.00 28.09 343 ASP A N 1
ATOM 912 C CA . ASP A 1 112 ? -13.819 -13.814 42.475 1.00 29.38 343 ASP A CA 1
ATOM 913 C C . ASP A 1 112 ? -13.266 -13.165 41.206 1.00 26.22 343 ASP A C 1
ATOM 914 O O . ASP A 1 112 ? -13.470 -13.680 40.109 1.00 28.39 343 ASP A O 1
ATOM 919 N N . LYS A 1 113 ? -12.569 -12.046 41.374 1.00 25.31 344 LYS A N 1
ATOM 920 C CA . LYS A 1 113 ? -12.026 -11.272 40.265 1.00 23.41 344 LYS A CA 1
ATOM 921 C C . LYS A 1 113 ? -10.544 -11.544 40.092 1.00 20.24 344 LYS A C 1
ATOM 922 O O . LYS A 1 113 ? -10.075 -11.743 38.971 1.00 19.39 344 LYS A O 1
ATOM 928 N N . LEU A 1 114 ? -9.802 -11.498 41.190 1.00 19.25 345 LEU A N 1
ATOM 929 C CA . LEU A 1 114 ? -8.341 -11.527 41.113 1.00 18.44 345 LEU A CA 1
ATOM 930 C C . LEU A 1 114 ? -7.760 -12.611 42.012 1.00 17.98 345 LEU A C 1
ATOM 931 O O . LEU A 1 114 ? -8.381 -13.014 42.986 0.96 18.76 345 LEU A O 1
ATOM 936 N N . LYS A 1 115 ? -6.565 -13.072 41.680 1.00 16.57 346 LYS A N 1
ATOM 937 C CA . LYS A 1 115 ? -5.757 -13.836 42.631 1.00 16.62 346 LYS A CA 1
ATOM 938 C C . LYS A 1 115 ? -5.045 -12.905 43.610 1.00 17.21 346 LYS A C 1
ATOM 939 O O . LYS A 1 115 ? -4.775 -11.759 43.296 1.00 18.01 346 LYS A O 1
ATOM 945 N N . LYS A 1 116 ? -4.710 -13.400 44.796 1.00 16.85 347 LYS A N 1
ATOM 946 C CA . LYS A 1 116 ? -3.872 -12.658 45.754 1.00 18.41 347 LYS A CA 1
ATOM 947 C C . LYS A 1 116 ? -2.429 -12.655 45.332 1.00 17.95 347 LYS A C 1
ATOM 948 O O . LYS A 1 116 ? -1.700 -11.699 45.584 1.00 18.25 347 LYS A O 1
ATOM 954 N N . GLN A 1 117 ? -1.990 -13.789 44.772 1.00 17.92 348 GLN A N 1
ATOM 955 C CA . GLN A 1 117 ? -0.624 -13.986 44.348 1.00 17.70 348 GLN A CA 1
ATOM 956 C C . GLN A 1 117 ? -0.607 -14.563 42.962 1.00 16.58 348 GLN A C 1
ATOM 957 O O . GLN A 1 117 ? -1.216 -15.596 42.708 1.00 15.57 348 GLN A O 1
ATOM 963 N N . TYR A 1 118 ? 0.122 -13.902 42.068 1.00 15.56 349 TYR A N 1
ATOM 964 C CA . TYR A 1 118 ? 0.302 -14.375 40.720 1.00 15.11 349 TYR A CA 1
ATOM 965 C C . TYR A 1 118 ? 1.728 -14.803 40.509 1.00 14.53 349 TYR A C 1
ATOM 966 O O . TYR A 1 118 ? 2.657 -14.237 41.112 1.00 15.17 349 TYR A O 1
ATOM 975 N N . ASP A 1 119 ? 1.899 -15.803 39.641 1.00 14.97 350 ASP A N 1
ATOM 976 C CA . ASP A 1 119 ? 3.232 -16.251 39.203 1.00 15.16 350 ASP A CA 1
ATOM 977 C C . ASP A 1 119 ? 3.074 -16.930 37.881 1.00 14.78 350 ASP A C 1
ATOM 978 O O . ASP A 1 119 ? 2.821 -18.132 37.796 1.00 13.46 350 ASP A O 1
ATOM 983 N N . ALA A 1 120 ? 3.132 -16.139 36.810 1.00 13.86 351 ALA A N 1
ATOM 984 C CA . ALA A 1 120 ? 2.843 -16.667 35.492 1.00 13.72 351 ALA A CA 1
ATOM 985 C C . ALA A 1 120 ? 3.471 -15.777 34.446 1.00 13.49 351 ALA A C 1
ATOM 986 O O . ALA A 1 120 ? 4.060 -14.763 34.779 1.00 13.54 351 ALA A O 1
ATOM 988 N N . LYS A 1 121 ? 3.297 -16.132 33.189 1.00 13.55 352 LYS A N 1
ATOM 989 C CA . LYS A 1 121 ? 3.775 -15.269 32.115 1.00 14.34 352 LYS A CA 1
ATOM 990 C C . LYS A 1 121 ? 3.153 -13.903 32.283 1.00 12.96 352 LYS A C 1
ATOM 991 O O . LYS A 1 121 ? 1.973 -13.772 32.654 1.00 12.08 352 LYS A O 1
ATOM 997 N N . THR A 1 122 ? 3.921 -12.868 32.019 1.00 11.75 353 THR A N 1
ATOM 998 C CA . THR A 1 122 ? 3.430 -11.523 32.287 1.00 11.65 353 THR A CA 1
ATOM 999 C C . THR A 1 122 ? 2.151 -11.230 31.534 1.00 11.30 353 THR A C 1
ATOM 1000 O O . THR A 1 122 ? 1.210 -10.635 32.103 1.00 11.25 353 THR A O 1
ATOM 1004 N N . HIS A 1 123 ? 2.070 -11.663 30.284 1.00 11.43 354 HIS A N 1
ATOM 1005 C CA . HIS A 1 123 ? 0.885 -11.361 29.512 1.00 11.93 354 HIS A CA 1
ATOM 1006 C C . HIS A 1 123 ? -0.349 -12.039 30.113 1.00 12.43 354 HIS A C 1
ATOM 1007 O O . HIS A 1 123 ? -1.460 -11.511 30.021 1.00 13.77 354 HIS A O 1
ATOM 1014 N N . ILE A 1 124 ? -0.143 -13.203 30.720 1.00 11.78 355 ILE A N 1
ATOM 1015 C CA . ILE A 1 124 ? -1.208 -13.947 31.385 1.00 12.24 355 ILE A CA 1
ATOM 1016 C C . ILE A 1 124 ? -1.670 -13.251 32.658 1.00 12.13 355 ILE A C 1
ATOM 1017 O O . ILE A 1 124 ? -2.870 -13.095 32.874 1.00 13.79 355 ILE A O 1
ATOM 1022 N N . VAL A 1 125 ? -0.730 -12.809 33.483 1.00 11.39 356 VAL A N 1
ATOM 1023 C CA . VAL A 1 125 ? -1.062 -12.079 34.687 1.00 11.64 356 VAL A CA 1
ATOM 1024 C C . VAL A 1 125 ? -1.846 -10.826 34.330 1.00 11.45 356 VAL A C 1
ATOM 1025 O O . VAL A 1 125 ? -2.879 -10.526 34.916 1.00 11.80 356 VAL A O 1
ATOM 1029 N N . LEU A 1 126 ? -1.340 -10.057 33.385 1.00 11.30 357 LEU A N 1
ATOM 1030 C CA . LEU A 1 126 ? -2.013 -8.801 33.053 1.00 11.80 357 LEU A CA 1
ATOM 1031 C C . LEU A 1 126 ? -3.416 -9.058 32.475 1.00 12.17 357 LEU A C 1
ATOM 1032 O O . LEU A 1 126 ? -4.373 -8.395 32.875 1.00 12.51 357 LEU A O 1
ATOM 1037 N N . SER A 1 127 ? -3.547 -10.033 31.588 1.00 12.82 358 SER A N 1
ATOM 1038 C CA . SER A 1 127 ? -4.870 -10.307 31.012 1.00 13.55 358 SER A CA 1
ATOM 1039 C C . SER A 1 127 ? -5.832 -10.823 32.093 1.00 14.44 358 SER A C 1
ATOM 1040 O O . SER A 1 127 ? -7.023 -10.475 32.077 1.00 15.14 358 SER A O 1
ATOM 1043 N N . HIS A 1 128 ? -5.331 -11.601 33.043 1.00 12.83 359 HIS A N 1
ATOM 1044 C CA . HIS A 1 128 ? -6.176 -12.092 34.135 1.00 13.84 359 HIS A CA 1
ATOM 1045 C C . HIS A 1 128 ? -6.672 -10.935 34.988 1.00 13.62 359 HIS A C 1
ATOM 1046 O O . HIS A 1 128 ? -7.861 -10.883 35.336 1.00 13.83 359 HIS A O 1
ATOM 1053 N N . VAL A 1 129 ? -5.768 -10.019 35.317 1.00 12.96 360 VAL A N 1
ATOM 1054 C CA . VAL A 1 129 ? -6.090 -8.866 36.133 1.00 12.75 360 VAL A CA 1
ATOM 1055 C C . VAL A 1 129 ? -7.075 -8.006 35.369 1.00 13.44 360 VAL A C 1
ATOM 1056 O O . VAL A 1 129 ? -8.102 -7.606 35.930 1.00 15.04 360 VAL A O 1
ATOM 1060 N N . LEU A 1 130 ? -6.807 -7.744 34.092 1.00 13.62 361 LEU A N 1
ATOM 1061 C CA . LEU A 1 130 ? -7.744 -6.883 33.323 1.00 14.98 361 LEU A CA 1
ATOM 1062 C C . LEU A 1 130 ? -9.117 -7.522 33.164 1.00 16.29 361 LEU A C 1
ATOM 1063 O O . LEU A 1 130 ? -10.132 -6.817 33.283 1.00 17.13 361 LEU A O 1
ATOM 1068 N N . LYS A 1 131 ? -9.158 -8.817 32.856 1.00 16.75 362 LYS A N 1
ATOM 1069 C CA . LYS A 1 131 ? -10.438 -9.536 32.771 1.00 18.88 362 LYS A CA 1
ATOM 1070 C C . LYS A 1 131 ? -11.194 -9.404 34.072 1.00 18.41 362 LYS A C 1
ATOM 1071 O O . LYS A 1 131 ? -12.390 -9.143 34.081 1.00 18.17 362 LYS A O 1
ATOM 1075 N N . GLY A 1 132 ? -10.496 -9.597 35.181 1.00 17.68 363 GLY A N 1
ATOM 1076 C CA . GLY A 1 132 ? -11.123 -9.509 36.500 1.00 18.39 363 GLY A CA 1
ATOM 1077 C C . GLY A 1 132 ? -11.685 -8.136 36.807 1.00 19.11 363 GLY A C 1
ATOM 1078 O O . GLY A 1 132 ? -12.765 -8.028 37.392 1.00 21.48 363 GLY A O 1
ATOM 1079 N N . LEU A 1 133 ? -10.985 -7.071 36.421 1.00 17.68 364 LEU A N 1
ATOM 1080 C CA . LEU A 1 133 ? -11.415 -5.728 36.825 1.00 18.18 364 LEU A CA 1
ATOM 1081 C C . LEU A 1 133 ? -12.371 -5.093 35.832 1.00 19.44 364 LEU A C 1
ATOM 1082 O O . LEU A 1 133 ? -13.175 -4.251 36.225 1.00 21.47 364 LEU A O 1
ATOM 1087 N N . THR A 1 134 ? -12.261 -5.453 34.562 1.00 19.29 365 THR A N 1
ATOM 1088 C CA . THR A 1 134 ? -13.065 -4.842 33.501 1.00 20.15 365 THR A CA 1
ATOM 1089 C C . THR A 1 134 ? -14.277 -5.657 33.121 1.00 22.48 365 THR A C 1
ATOM 1090 O O . THR A 1 134 ? -15.158 -5.149 32.415 1.00 23.15 365 THR A O 1
ATOM 1094 N N . ASP A 1 135 ? -14.300 -6.922 33.529 1.00 24.05 366 ASP A N 1
ATOM 1095 C CA . ASP A 1 135 ? -15.381 -7.847 33.177 1.00 27.45 366 ASP A CA 1
ATOM 1096 C C . ASP A 1 135 ? -15.483 -8.187 31.691 1.00 27.10 366 ASP A C 1
ATOM 1097 O O . ASP A 1 135 ? -16.510 -8.691 31.250 1.00 29.29 366 ASP A O 1
ATOM 1102 N N . ARG A 1 136 ? -14.448 -7.912 30.902 1.00 23.29 367 ARG A N 1
ATOM 1103 C CA . ARG A 1 136 ? -14.499 -8.234 29.493 1.00 23.85 367 ARG A CA 1
ATOM 1104 C C . ARG A 1 136 ? -13.902 -9.610 29.311 1.00 26.50 367 ARG A C 1
ATOM 1105 O O . ARG A 1 136 ? -12.980 -9.989 30.030 1.00 28.38 367 ARG A O 1
ATOM 1113 N N . ARG A 1 137 ? -14.419 -10.338 28.336 1.00 27.94 368 ARG A N 1
ATOM 1114 C CA . ARG A 1 137 ? -13.867 -11.631 27.981 1.00 30.67 368 ARG A CA 1
ATOM 1115 C C . ARG A 1 137 ? -12.546 -11.365 27.271 1.00 29.34 368 ARG A C 1
ATOM 1116 O O . ARG A 1 137 ? -12.339 -10.288 26.688 1.00 31.12 368 ARG A O 1
ATOM 1124 N N . VAL A 1 138 ? -11.623 -12.308 27.363 1.00 25.29 369 VAL A N 1
ATOM 1125 C CA . VAL A 1 138 ? -10.378 -12.172 26.627 1.00 23.57 369 VAL A CA 1
ATOM 1126 C C . VAL A 1 138 ? -10.448 -13.017 25.370 1.00 23.54 369 VAL A C 1
ATOM 1127 O O . VAL A 1 138 ? -10.513 -14.253 25.433 1.00 25.87 369 VAL A O 1
ATOM 1131 N N . ILE A 1 139 ? -10.451 -12.344 24.234 1.00 22.11 370 ILE A N 1
ATOM 1132 C CA . ILE A 1 139 ? -10.513 -13.005 22.940 1.00 22.58 370 ILE A CA 1
ATOM 1133 C C . ILE A 1 139 ? -9.130 -13.567 22.577 1.00 22.71 370 ILE A C 1
ATOM 1134 O O . ILE A 1 139 ? -8.116 -12.888 22.702 1.00 22.00 370 ILE A O 1
ATOM 1139 N N . VAL A 1 140 ? -9.110 -14.810 22.103 1.00 23.11 371 VAL A N 1
ATOM 1140 C CA . VAL A 1 140 ? -7.864 -15.520 21.798 1.00 23.95 371 VAL A CA 1
ATOM 1141 C C . VAL A 1 140 ? -7.981 -16.151 20.398 1.00 25.82 371 VAL A C 1
ATOM 1142 O O . VAL A 1 140 ? -9.071 -16.198 19.849 1.00 26.88 371 VAL A O 1
ATOM 1146 N N . PRO A 1 141 ? -6.861 -16.638 19.822 1.00 28.47 372 PRO A N 1
ATOM 1147 C CA . PRO A 1 141 ? -6.976 -17.215 18.493 1.00 29.79 372 PRO A CA 1
ATOM 1148 C C . PRO A 1 141 ? -7.936 -18.403 18.512 1.00 30.08 372 PRO A C 1
ATOM 1149 O O . PRO A 1 141 ? -8.037 -19.122 19.514 1.00 29.23 372 PRO A O 1
ATOM 1153 N N . GLY A 1 142 ? -8.689 -18.528 17.434 1.00 32.19 373 GLY A N 1
ATOM 1154 C CA . GLY A 1 142 ? -9.728 -19.522 17.347 1.00 31.96 373 GLY A CA 1
ATOM 1155 C C . GLY A 1 142 ? -9.289 -20.693 16.507 1.00 32.59 373 GLY A C 1
ATOM 1156 O O . GLY A 1 142 ? -8.177 -21.192 16.645 1.00 33.31 373 GLY A O 1
ATOM 1157 N N . GLU A 1 143 ? -10.176 -21.100 15.615 1.00 33.71 374 GLU A N 1
ATOM 1158 C CA . GLU A 1 143 ? -10.027 -22.335 14.877 1.00 35.35 374 GLU A CA 1
ATOM 1159 C C . GLU A 1 143 ? -9.157 -22.154 13.639 1.00 37.26 374 GLU A C 1
ATOM 1160 O O . GLU A 1 143 ? -8.601 -23.127 13.125 1.00 36.86 374 GLU A O 1
ATOM 1162 N N . TYR A 1 144 ? -9.042 -20.919 13.152 1.00 36.56 375 TYR A N 1
ATOM 1163 C CA . TYR A 1 144 ? -8.248 -20.669 11.952 1.00 38.14 375 TYR A CA 1
ATOM 1164 C C . TYR A 1 144 ? -6.789 -21.078 12.123 1.00 39.36 375 TYR A C 1
ATOM 1165 O O . TYR A 1 144 ? -6.092 -20.614 13.028 1.00 40.89 375 TYR A O 1
ATOM 1174 N N . LYS A 1 145 ? -6.350 -21.958 11.229 1.00 41.33 376 LYS A N 1
ATOM 1175 C CA . LYS A 1 145 ? -4.943 -22.274 11.052 1.00 42.54 376 LYS A CA 1
ATOM 1176 C C . LYS A 1 145 ? -4.585 -22.011 9.596 1.00 43.14 376 LYS A C 1
ATOM 1177 O O . LYS A 1 145 ? -5.337 -22.369 8.684 1.00 41.34 376 LYS A O 1
ATOM 1179 N N . SER A 1 146 ? -3.449 -21.367 9.375 1.00 43.78 377 SER A N 1
ATOM 1180 C CA . SER A 1 146 ? -2.977 -21.165 8.014 1.00 47.08 377 SER A CA 1
ATOM 1181 C C . SER A 1 146 ? -2.456 -22.486 7.479 1.00 49.21 377 SER A C 1
ATOM 1182 O O . SER A 1 146 ? -2.675 -23.545 8.069 1.00 52.01 377 SER A O 1
ATOM 1185 N N . LYS A 1 147 ? -1.791 -22.424 6.336 1.00 52.81 378 LYS A N 1
ATOM 1186 C CA . LYS A 1 147 ? -0.964 -23.524 5.892 1.00 54.37 378 LYS A CA 1
ATOM 1187 C C . LYS A 1 147 ? 0.405 -23.212 6.447 1.00 56.10 378 LYS A C 1
ATOM 1188 O O . LYS A 1 147 ? 1.095 -22.312 5.960 1.00 60.09 378 LYS A O 1
ATOM 1190 N N . TYR A 1 148 ? 0.772 -23.971 7.469 1.00 55.48 379 TYR A N 1
ATOM 1191 C CA . TYR A 1 148 ? 1.958 -23.754 8.294 1.00 56.53 379 TYR A CA 1
ATOM 1192 C C . TYR A 1 148 ? 1.542 -23.302 9.695 1.00 57.65 379 TYR A C 1
ATOM 1193 O O . TYR A 1 148 ? 2.279 -22.580 10.363 1.00 57.05 379 TYR A O 1
ATOM 1195 N N . ASP A 1 149 ? 0.360 -23.740 10.131 1.00 59.30 380 ASP A N 1
ATOM 1196 C CA . ASP A 1 149 ? -0.130 -23.507 11.497 0.32 59.22 380 ASP A CA 1
ATOM 1197 C C . ASP A 1 149 ? 0.344 -22.206 12.140 1.00 57.07 380 ASP A C 1
ATOM 1198 O O . ASP A 1 149 ? 1.171 -22.192 13.057 1.00 59.70 380 ASP A O 1
ATOM 1203 N N . GLN A 1 150 ? -0.211 -21.114 11.632 1.00 53.32 381 GLN A N 1
ATOM 1204 C CA . GLN A 1 150 ? 0.017 -19.779 12.157 1.00 49.21 381 GLN A CA 1
ATOM 1205 C C . GLN A 1 150 ? -1.353 -19.124 12.370 1.00 43.88 381 GLN A C 1
ATOM 1206 O O . GLN A 1 150 ? -2.322 -19.481 11.695 1.00 46.49 381 GLN A O 1
ATOM 1208 N N . CYS A 1 151 ? -1.419 -18.176 13.301 1.00 41.62 382 CYS A N 1
ATOM 1209 C CA . CYS A 1 151 ? -2.676 -17.496 13.660 1.00 39.65 382 CYS A CA 1
ATOM 1210 C C . CYS A 1 151 ? -3.029 -16.361 12.681 1.00 35.79 382 CYS A C 1
ATOM 1211 O O . CYS A 1 151 ? -4.158 -15.875 12.653 1.00 33.90 382 CYS A O 1
ATOM 1214 N N . ALA A 1 152 ? -2.054 -15.945 11.879 1.00 33.36 383 ALA A N 1
ATOM 1215 C CA . ALA A 1 152 ? -2.199 -14.775 11.032 1.00 30.46 383 ALA A CA 1
ATOM 1216 C C . ALA A 1 152 ? -1.353 -14.914 9.785 1.00 31.33 383 ALA A C 1
ATOM 1217 O O . ALA A 1 152 ? -0.376 -15.660 9.778 1.00 30.52 383 ALA A O 1
ATOM 1219 N N . VAL A 1 153 ? -1.739 -14.170 8.753 1.00 28.50 384 VAL A N 1
ATOM 1220 C CA . VAL A 1 153 ? -0.983 -14.112 7.495 1.00 29.41 384 VAL A CA 1
ATOM 1221 C C . VAL A 1 153 ? -0.501 -12.702 7.223 1.00 28.38 384 VAL A C 1
ATOM 1222 O O . VAL A 1 153 ? -1.192 -11.727 7.531 1.00 24.53 384 VAL A O 1
ATOM 1226 N N . SER A 1 154 ? 0.683 -12.591 6.620 1.00 27.62 385 SER A N 1
ATOM 1227 C CA . SER A 1 154 ? 1.229 -11.288 6.269 1.00 28.23 385 SER A CA 1
ATOM 1228 C C . SER A 1 154 ? 0.462 -10.656 5.098 1.00 26.45 385 SER A C 1
ATOM 1229 O O . SER A 1 154 ? 0.015 -11.352 4.201 1.00 28.37 385 SER A O 1
ATOM 1232 N N . CYS A 1 155 ? 0.328 -9.338 5.128 1.00 26.38 386 CYS A N 1
ATOM 1233 C CA . CYS A 1 155 ? -0.389 -8.601 4.089 1.00 24.71 386 CYS A CA 1
ATOM 1234 C C . CYS A 1 155 ? -0.124 -7.118 4.197 1.00 22.76 386 CYS A C 1
ATOM 1235 O O . CYS A 1 155 ? 0.671 -6.678 4.993 1.00 24.33 386 CYS A O 1
ATOM 1238 N N . SER A 1 156 ? -0.809 -6.322 3.391 1.00 21.24 387 SER A N 1
ATOM 1239 C CA . SER A 1 156 ? -0.705 -4.912 3.522 1.00 20.98 387 SER A CA 1
ATOM 1240 C C . SER A 1 156 ? -2.098 -4.313 3.544 1.00 21.13 387 SER A C 1
ATOM 1241 O O . SER A 1 156 ? -3.040 -4.857 2.958 1.00 22.64 387 SER A O 1
ATOM 1244 N N . PHE A 1 157 ? -2.210 -3.204 4.247 1.00 20.43 388 PHE A N 1
ATOM 1245 C CA . PHE A 1 157 ? -3.398 -2.387 4.230 1.00 21.00 388 PHE A CA 1
ATOM 1246 C C . PHE A 1 157 ? -2.957 -0.980 3.892 1.00 21.69 388 PHE A C 1
ATOM 1247 O O . PHE A 1 157 ? -2.130 -0.373 4.577 1.00 20.50 388 PHE A O 1
ATOM 1255 N N . LYS A 1 158 ? -3.481 -0.450 2.798 1.00 22.39 389 LYS A N 1
ATOM 1256 C CA . LYS A 1 158 ? -2.919 0.755 2.219 1.00 23.28 389 LYS A CA 1
ATOM 1257 C C . LYS A 1 158 ? -1.395 0.566 2.034 1.00 23.21 389 LYS A C 1
ATOM 1258 O O . LYS A 1 158 ? -0.983 -0.457 1.538 1.00 23.63 389 LYS A O 1
ATOM 1264 N N . ALA A 1 159 ? -0.580 1.517 2.444 1.00 24.91 390 ALA A N 1
ATOM 1265 C CA . ALA A 1 159 ? 0.861 1.408 2.135 1.00 27.82 390 ALA A CA 1
ATOM 1266 C C . ALA A 1 159 ? 1.627 0.567 3.157 1.00 28.54 390 ALA A C 1
ATOM 1267 O O . ALA A 1 159 ? 2.837 0.390 3.031 1.00 28.65 390 ALA A O 1
ATOM 1269 N N . ASN A 1 160 ? 0.937 0.045 4.163 1.00 27.06 391 ASN A N 1
ATOM 1270 C CA . ASN A 1 160 ? 1.633 -0.505 5.340 1.00 27.30 391 ASN A CA 1
ATOM 1271 C C . ASN A 1 160 ? 1.437 -1.998 5.471 1.00 25.76 391 ASN A C 1
ATOM 1272 O O . ASN A 1 160 ? 0.310 -2.505 5.453 1.00 26.04 391 ASN A O 1
ATOM 1277 N N . GLU A 1 161 ? 2.542 -2.723 5.596 1.00 25.26 392 GLU A N 1
ATOM 1278 C CA . GLU A 1 161 ? 2.460 -4.157 5.728 1.00 25.34 392 GLU A CA 1
ATOM 1279 C C . GLU A 1 161 ? 2.149 -4.498 7.179 1.00 24.27 392 GLU A C 1
ATOM 1280 O O . GLU A 1 161 ? 2.511 -3.764 8.086 1.00 25.25 392 GLU A O 1
ATOM 1286 N N . GLY A 1 162 ? 1.469 -5.608 7.371 1.00 24.25 393 GLY A N 1
ATOM 1287 C CA . GLY A 1 162 ? 1.127 -6.053 8.714 1.00 23.32 393 GLY A CA 1
ATOM 1288 C C . GLY A 1 162 ? 0.667 -7.471 8.692 1.00 22.28 393 GLY A C 1
ATOM 1289 O O . GLY A 1 162 ? 0.987 -8.238 7.774 1.00 23.73 393 GLY A O 1
ATOM 1290 N N . TYR A 1 163 ? -0.126 -7.832 9.701 1.00 20.43 394 TYR A N 1
ATOM 1291 C CA . TYR A 1 163 ? -0.594 -9.179 9.842 1.00 19.93 394 TYR A CA 1
ATOM 1292 C C . TYR A 1 163 ? -2.075 -9.176 10.086 1.00 18.93 394 TYR A C 1
ATOM 1293 O O . TYR A 1 163 ? -2.568 -8.354 10.854 1.00 19.09 394 TYR A O 1
ATOM 1302 N N . LEU A 1 164 ? -2.737 -10.083 9.399 1.00 18.79 395 LEU A N 1
ATOM 1303 C CA . LEU A 1 164 ? -4.184 -10.257 9.501 1.00 20.01 395 LEU A CA 1
ATOM 1304 C C . LEU A 1 164 ? -4.481 -11.555 10.226 1.00 20.25 395 LEU A C 1
ATOM 1305 O O . LEU A 1 164 ? -4.048 -12.635 9.804 1.00 19.71 395 LEU A O 1
ATOM 1310 N N . TYR A 1 165 ? -5.234 -11.445 11.326 1.00 20.89 396 TYR A N 1
ATOM 1311 C CA . TYR A 1 165 ? -5.672 -12.589 12.100 1.00 21.67 396 TYR A CA 1
ATOM 1312 C C . TYR A 1 165 ? -7.136 -12.843 11.807 1.00 22.53 396 TYR A C 1
ATOM 1313 O O . TYR A 1 165 ? -7.955 -11.987 12.139 1.00 23.81 396 TYR A O 1
ATOM 1322 N N . PRO A 1 166 ? -7.475 -13.986 11.178 1.00 23.23 397 PRO A N 1
ATOM 1323 C CA . PRO A 1 166 ? -8.886 -14.347 11.097 1.00 24.19 397 PRO A CA 1
ATOM 1324 C C . PRO A 1 166 ? -9.304 -14.997 12.418 1.00 22.77 397 PRO A C 1
ATOM 1325 O O . PRO A 1 166 ? -9.012 -16.161 12.661 1.00 25.05 397 PRO A O 1
ATOM 1329 N N . LEU A 1 167 ? -9.963 -14.227 13.266 1.00 21.85 398 LEU A N 1
ATOM 1330 C CA . LEU A 1 167 ? -10.331 -14.699 14.576 1.00 21.14 398 LEU A CA 1
ATOM 1331 C C . LEU A 1 167 ? -11.638 -15.434 14.391 1.00 22.74 398 LEU A C 1
ATOM 1332 O O . LEU A 1 167 ? -12.165 -15.493 13.271 1.00 22.88 398 LEU A O 1
ATOM 1337 N N . ASP A 1 168 ? -12.170 -15.982 15.473 1.00 23.66 399 ASP A N 1
ATOM 1338 C CA . ASP A 1 168 ? -13.423 -16.720 15.369 1.00 26.37 399 ASP A CA 1
ATOM 1339 C C . ASP A 1 168 ? -14.585 -15.866 14.909 1.00 24.99 399 ASP A C 1
ATOM 1340 O O . ASP A 1 168 ? -15.503 -16.377 14.259 1.00 26.36 399 ASP A O 1
ATOM 1345 N N . ASN A 1 169 ? -14.551 -14.578 15.218 1.00 23.40 400 ASN A N 1
ATOM 1346 C CA . ASN A 1 169 ? -15.670 -13.704 14.928 1.00 25.09 400 ASN A CA 1
ATOM 1347 C C . ASN A 1 169 ? -15.302 -12.353 14.354 1.00 23.04 400 ASN A C 1
ATOM 1348 O O . ASN A 1 169 ? -16.121 -11.434 14.335 1.00 24.00 400 ASN A O 1
ATOM 1353 N N . ALA A 1 170 ? -14.081 -12.215 13.841 1.00 21.51 401 ALA A N 1
ATOM 1354 C CA . ALA A 1 170 ? -13.628 -10.907 13.398 1.00 20.79 401 ALA A CA 1
ATOM 1355 C C . ALA A 1 170 ? -12.337 -11.038 12.601 1.00 20.58 401 ALA A C 1
ATOM 1356 O O . ALA A 1 170 ? -11.621 -12.039 12.741 1.00 19.88 401 ALA A O 1
ATOM 1358 N N . PHE A 1 171 ? -12.085 -10.044 11.756 1.00 21.60 402 PHE A N 1
ATOM 1359 C CA . PHE A 1 171 ? -10.772 -9.847 11.143 1.00 22.15 402 PHE A CA 1
ATOM 1360 C C . PHE A 1 171 ? -10.044 -8.898 12.066 1.00 20.32 402 PHE A C 1
ATOM 1361 O O . PHE A 1 171 ? -10.580 -7.870 12.438 1.00 20.00 402 PHE A O 1
ATOM 1369 N N . PHE A 1 172 ? -8.801 -9.213 12.424 1.00 20.97 403 PHE A N 1
ATOM 1370 C CA . PHE A 1 172 ? -8.001 -8.315 13.234 1.00 21.08 403 PHE A CA 1
ATOM 1371 C C . PHE A 1 172 ? -6.684 -8.078 12.511 1.00 18.72 403 PHE A C 1
ATOM 1372 O O . PHE A 1 172 ? -6.005 -9.024 12.181 1.00 19.00 403 PHE A O 1
ATOM 1380 N N . PHE A 1 173 ? -6.379 -6.826 12.253 1.00 18.38 404 PHE A N 1
ATOM 1381 C CA . PHE A 1 173 ? -5.126 -6.430 11.592 1.00 18.02 404 PHE A CA 1
ATOM 1382 C C . PHE A 1 173 ? -4.310 -5.496 12.469 1.00 18.18 404 PHE A C 1
ATOM 1383 O O . PHE A 1 173 ? -4.831 -4.558 13.064 1.00 18.00 404 PHE A O 1
ATOM 1391 N N . LEU A 1 174 ? -2.992 -5.666 12.506 1.00 20.11 405 LEU A N 1
ATOM 1392 C CA . LEU A 1 174 ? -2.158 -4.646 13.156 1.00 22.32 405 LEU A CA 1
ATOM 1393 C C . LEU A 1 174 ? -0.855 -4.489 12.379 1.00 22.51 405 LEU A C 1
ATOM 1394 O O . LEU A 1 174 ? -0.491 -5.418 11.671 1.00 21.50 405 LEU A O 1
ATOM 1399 N N . THR A 1 175 ? -0.150 -3.362 12.503 1.00 25.42 406 THR A N 1
ATOM 1400 C CA . THR A 1 175 ? -0.390 -2.271 13.461 1.00 29.05 406 THR A CA 1
ATOM 1401 C C . THR A 1 175 ? -0.697 -0.876 12.905 1.00 30.10 406 THR A C 1
ATOM 1402 O O . THR A 1 175 ? -1.139 -0.021 13.662 1.00 31.95 406 THR A O 1
ATOM 1406 N N . LYS A 1 176 ? -0.458 -0.598 11.623 1.00 29.89 407 LYS A N 1
ATOM 1407 C CA . LYS A 1 176 ? -0.667 0.782 11.124 1.00 30.00 407 LYS A CA 1
ATOM 1408 C C . LYS A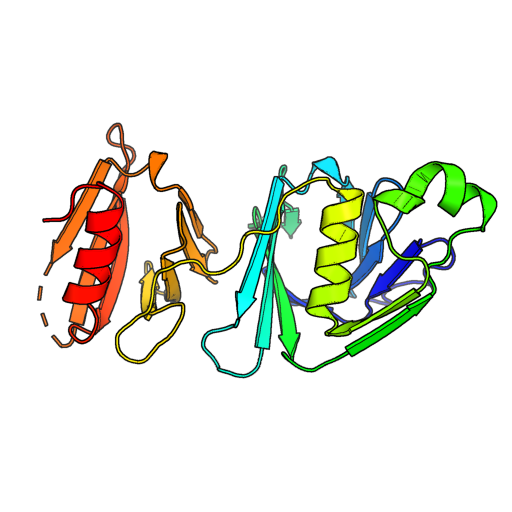 1 176 ? -1.743 0.874 10.030 1.00 28.62 407 LYS A C 1
ATOM 1409 O O . LYS A 1 176 ? -1.423 0.767 8.846 0.48 27.93 407 LYS A O 1
ATOM 1411 N N . PRO A 1 177 ? -3.012 1.082 10.417 1.00 29.12 408 PRO A N 1
ATOM 1412 C CA . PRO A 1 177 ? -3.471 1.197 11.784 1.00 26.90 408 PRO A CA 1
ATOM 1413 C C . PRO A 1 177 ? -3.845 -0.171 12.336 1.00 25.75 408 PRO A C 1
ATOM 1414 O O . PRO A 1 177 ? -3.670 -1.191 11.679 1.00 24.01 408 PRO A O 1
ATOM 1418 N N . THR A 1 178 ? -4.359 -0.193 13.560 1.00 23.32 409 THR A N 1
ATOM 1419 C CA . THR A 1 178 ? -4.889 -1.415 14.112 1.00 24.12 409 THR A CA 1
ATOM 1420 C C . THR A 1 178 ? -6.373 -1.471 13.797 1.00 22.41 409 THR A C 1
ATOM 1421 O O . THR A 1 178 ? -7.068 -0.475 13.999 1.00 23.72 409 THR A O 1
ATOM 1425 N N . LEU A 1 179 ? -6.839 -2.630 13.343 1.00 21.78 410 LEU A N 1
ATOM 1426 C CA . LEU A 1 179 ? -8.222 -2.798 12.878 1.00 23.27 410 LEU A CA 1
ATOM 1427 C C . LEU A 1 179 ? -8.892 -4.037 13.435 1.00 23.10 410 LEU A C 1
ATOM 1428 O O . LEU A 1 179 ? -8.319 -5.133 13.450 1.00 22.31 410 LEU A O 1
ATOM 1433 N N . 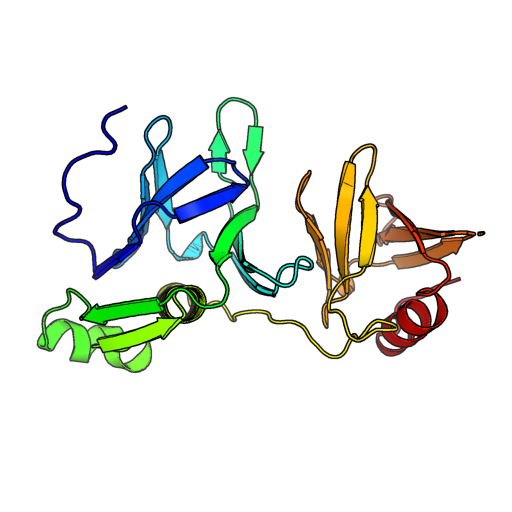TYR A 1 180 ? -10.150 -3.890 13.841 1.00 22.22 411 TYR A N 1
ATOM 1434 C CA . TYR A 1 180 ? -10.943 -5.031 14.286 1.00 23.64 411 TYR A CA 1
ATOM 1435 C C . TYR A 1 180 ? -12.272 -4.935 13.548 1.00 22.92 411 TYR A C 1
ATOM 1436 O O . TYR A 1 180 ? -12.978 -3.945 13.714 1.00 26.90 411 TYR A O 1
ATOM 1445 N N . ILE A 1 181 ? -12.571 -5.921 12.711 1.00 23.27 412 ILE A N 1
ATOM 1446 C CA . ILE A 1 181 ? -13.799 -5.928 11.900 1.00 23.22 412 ILE A CA 1
ATOM 1447 C C . ILE A 1 181 ? -14.615 -7.164 12.234 1.00 22.62 412 ILE A C 1
ATOM 1448 O O . ILE A 1 181 ? -14.282 -8.267 11.835 1.00 21.02 412 ILE A O 1
ATOM 1453 N N . PRO A 1 182 ? -15.717 -6.981 12.985 1.00 24.30 413 PRO A N 1
ATOM 1454 C CA . PRO A 1 182 ? -16.480 -8.182 13.303 1.00 25.16 413 PRO A CA 1
ATOM 1455 C C . PRO A 1 182 ? -17.113 -8.772 12.065 1.00 25.66 413 PRO A C 1
ATOM 1456 O O . PRO A 1 182 ? -17.521 -8.026 11.178 1.00 26.19 413 PRO A O 1
ATOM 1460 N N . PHE A 1 183 ? -17.198 -10.093 12.005 1.00 25.91 414 PHE A N 1
ATOM 1461 C CA . PHE A 1 183 ? -17.769 -10.775 10.844 1.00 27.22 414 PHE A CA 1
ATOM 1462 C C . PHE A 1 183 ? -19.211 -10.401 10.627 1.00 29.40 414 PHE A C 1
ATOM 1463 O O . PHE A 1 183 ? -19.710 -10.474 9.500 1.00 30.60 414 PHE A O 1
ATOM 1471 N N . SER A 1 184 ? -19.873 -9.987 11.703 1.00 30.28 415 SER A N 1
ATOM 1472 C CA . SER A 1 184 ? -21.254 -9.506 11.627 1.00 31.95 415 SER A CA 1
ATOM 1473 C C . SER A 1 184 ? -21.406 -8.233 10.759 1.00 33.92 415 SER A C 1
ATOM 1474 O O . SER A 1 184 ? -22.503 -7.954 10.248 1.00 31.80 415 SER A O 1
ATOM 1477 N N . ASP A 1 185 ? -20.301 -7.498 10.574 0.79 33.82 416 ASP A N 1
ATOM 1478 C CA . ASP A 1 185 ? -20.239 -6.315 9.681 1.00 35.96 416 ASP A CA 1
ATOM 1479 C C . ASP A 1 185 ? -19.914 -6.605 8.214 0.73 33.83 416 ASP A C 1
ATOM 1480 O O . ASP A 1 185 ? -19.891 -5.687 7.399 1.00 37.52 416 ASP A O 1
ATOM 1485 N N . VAL A 1 186 ? -19.663 -7.858 7.874 1.00 33.52 417 VAL A N 1
ATOM 1486 C CA . VAL A 1 186 ? -19.112 -8.203 6.576 1.00 34.05 417 VAL A CA 1
ATOM 1487 C C . VAL A 1 186 ? -20.207 -8.617 5.585 1.00 37.44 417 VAL A C 1
ATOM 1488 O O . VAL A 1 186 ? -20.874 -9.641 5.758 1.00 38.89 417 VAL A O 1
ATOM 1492 N N . SER A 1 187 ? -20.364 -7.800 4.547 0.64 39.79 418 SER A N 1
ATOM 1493 C CA . SER A 1 187 ? -21.348 -8.029 3.488 1.00 41.32 418 SER A CA 1
ATOM 1494 C C . SER A 1 187 ? -20.883 -9.246 2.740 1.00 44.05 418 SER A C 1
ATOM 1495 O O . SER A 1 187 ? -21.589 -10.253 2.618 1.00 47.59 418 SER A O 1
ATOM 1498 N N . MET A 1 188 ? -19.655 -9.133 2.249 1.00 43.33 419 MET A N 1
ATOM 1499 C CA . MET A 1 188 ? -19.037 -10.171 1.485 1.00 42.75 419 MET A CA 1
ATOM 1500 C C . MET A 1 188 ? -17.535 -9.974 1.466 1.00 40.46 419 MET A C 1
ATOM 1501 O O . MET A 1 188 ? -17.030 -8.926 1.846 1.00 38.49 419 MET A O 1
ATOM 1506 N N . VAL A 1 189 ? -16.852 -11.014 1.020 1.00 42.64 420 VAL A N 1
ATOM 1507 C CA . VAL A 1 189 ? -15.417 -11.009 0.861 1.00 47.23 420 VAL A CA 1
ATOM 1508 C C . VAL A 1 189 ? -15.109 -11.207 -0.618 1.00 50.00 420 VAL A C 1
ATOM 1509 O O . VAL A 1 189 ? -15.212 -12.313 -1.153 1.00 46.31 420 VAL A O 1
ATOM 1513 N N . ASN A 1 190 ? -14.746 -10.118 -1.279 1.00 50.45 421 ASN A N 1
ATOM 1514 C CA . ASN A 1 190 ? -14.263 -10.200 -2.645 1.00 51.21 421 ASN A CA 1
ATOM 1515 C C . ASN A 1 190 ? -12.810 -10.649 -2.613 1.00 49.78 421 ASN A C 1
ATOM 1516 O O . ASN A 1 190 ? -11.944 -9.920 -2.122 1.00 51.07 421 ASN A O 1
ATOM 1521 N N . ILE A 1 191 ? -12.560 -11.869 -3.080 1.00 48.64 422 ILE A N 1
ATOM 1522 C CA . ILE A 1 191 ? -11.197 -12.372 -3.280 1.00 49.81 422 ILE A CA 1
ATOM 1523 C C . ILE A 1 191 ? -10.769 -12.070 -4.720 1.00 53.80 422 ILE A C 1
ATOM 1524 O O . ILE A 1 191 ? -11.616 -11.876 -5.595 1.00 56.90 422 ILE A O 1
ATOM 1529 N N . SER A 1 192 ? -9.458 -12.003 -4.952 1.00 55.09 423 SER A N 1
ATOM 1530 C CA . SER A 1 192 ? -8.915 -11.812 -6.299 1.00 56.51 423 SER A CA 1
ATOM 1531 C C . SER A 1 192 ? -7.466 -12.286 -6.399 1.00 57.28 423 SER A C 1
ATOM 1532 O O . SER A 1 192 ? -6.539 -11.590 -5.977 1.00 56.32 423 SER A O 1
ATOM 1535 N N . ARG A 1 202 ? 3.703 -15.261 -6.047 1.00 51.35 433 ARG A N 1
ATOM 1536 C CA . ARG A 1 202 ? 2.323 -14.916 -6.363 1.00 50.62 433 ARG A CA 1
ATOM 1537 C C . ARG A 1 202 ? 1.502 -14.712 -5.086 1.00 53.07 433 ARG A C 1
ATOM 1538 O O . ARG A 1 202 ? 1.757 -15.346 -4.056 1.00 54.29 433 ARG A O 1
ATOM 1540 N N . THR A 1 203 ? 0.515 -13.827 -5.184 1.00 52.46 434 THR A N 1
ATOM 1541 C CA . THR A 1 203 ? -0.285 -13.380 -4.048 1.00 51.52 434 THR A CA 1
ATOM 1542 C C . THR A 1 203 ? -1.723 -13.180 -4.501 1.00 50.16 434 THR A C 1
ATOM 1543 O O . THR A 1 203 ? -2.023 -13.268 -5.690 1.00 54.00 434 THR A O 1
ATOM 1547 N N . PHE A 1 204 ? -2.606 -12.895 -3.549 1.00 46.00 435 PHE A N 1
ATOM 1548 C CA . PHE A 1 204 ? -3.966 -12.457 -3.851 1.00 43.29 435 PHE A CA 1
ATOM 1549 C C . PHE A 1 204 ? -4.378 -11.382 -2.856 1.00 41.79 435 PHE A C 1
ATOM 1550 O O . PHE A 1 204 ? -3.682 -11.140 -1.867 1.00 39.57 435 PHE A O 1
ATOM 1558 N N . ASP A 1 205 ? -5.508 -10.747 -3.142 1.00 39.30 436 ASP A N 1
ATOM 1559 C CA . ASP A 1 205 ? -6.040 -9.664 -2.326 1.00 39.94 436 ASP A CA 1
ATOM 1560 C C . ASP A 1 205 ? -7.388 -10.069 -1.749 1.00 40.92 436 ASP A C 1
ATOM 1561 O O . ASP A 1 205 ? -8.187 -10.729 -2.419 1.00 42.62 436 ASP A O 1
ATOM 1566 N N . LEU A 1 206 ? -7.646 -9.640 -0.514 1.00 37.89 437 LEU A N 1
ATOM 1567 C CA . LEU A 1 206 ? -8.887 -9.957 0.187 1.00 36.68 437 LEU A CA 1
ATOM 1568 C C . LEU A 1 206 ? -9.592 -8.668 0.532 1.00 33.20 437 LEU A C 1
ATOM 1569 O O . LEU A 1 206 ? -9.171 -7.933 1.426 1.00 33.24 437 LEU A O 1
ATOM 1574 N N . GLU A 1 207 ? -10.662 -8.384 -0.194 1.00 31.78 438 GLU A N 1
ATOM 1575 C CA . GLU A 1 207 ? -11.406 -7.163 -0.003 1.00 30.92 438 GLU A CA 1
ATOM 1576 C C . GLU A 1 207 ? -12.543 -7.530 0.904 1.00 32.35 438 GLU A C 1
ATOM 1577 O O . GLU A 1 207 ? -13.391 -8.366 0.566 1.00 33.97 438 GLU A O 1
ATOM 1583 N N . VAL A 1 208 ? -12.538 -6.932 2.076 1.00 31.18 439 VAL A N 1
ATOM 1584 C CA . VAL A 1 208 ? -13.618 -7.124 3.013 1.00 30.32 439 VAL A CA 1
ATOM 1585 C C . VAL A 1 208 ? -14.625 -6.049 2.727 1.00 29.43 439 VAL A C 1
ATOM 1586 O O . VAL A 1 208 ? -14.460 -4.870 3.100 1.00 26.39 439 VAL A O 1
ATOM 1590 N N . VAL A 1 209 ? -15.678 -6.458 2.022 1.00 33.84 440 VAL A N 1
ATOM 1591 C CA . VAL A 1 209 ? -16.760 -5.559 1.731 1.00 35.24 440 VAL A CA 1
ATOM 1592 C C . VAL A 1 209 ? -17.693 -5.547 2.925 1.00 36.01 440 VAL A C 1
ATOM 1593 O O . VAL A 1 209 ? -18.194 -6.593 3.347 1.00 38.59 440 VAL A O 1
ATOM 1596 N N . LEU A 1 210 ? -17.905 -4.349 3.448 1.00 34.55 441 LEU A N 1
ATOM 1597 C CA . LEU A 1 210 ? -18.721 -4.122 4.603 1.00 35.91 441 LEU A CA 1
ATOM 1598 C C . LEU A 1 210 ? -20.183 -4.064 4.185 0.60 37.82 441 LEU A C 1
ATOM 1599 O O . LEU A 1 210 ? -20.498 -3.774 3.026 1.00 39.12 441 LEU A O 1
ATOM 1604 N N . ARG A 1 211 ? -21.065 -4.385 5.123 0.85 38.62 442 ARG A N 1
ATOM 1605 C CA . ARG A 1 211 ? -22.507 -4.307 4.892 0.65 40.27 442 ARG A CA 1
ATOM 1606 C C . ARG A 1 211 ? -22.966 -2.866 4.668 0.40 41.12 442 ARG A C 1
ATOM 1607 O O . ARG A 1 211 ? -22.299 -1.921 5.086 1.00 42.10 442 ARG A O 1
ATOM 1615 N N . SER A 1 212 ? -24.101 -2.720 3.986 1.00 43.07 443 SER A N 1
ATOM 1616 C CA . SER A 1 212 ? -24.773 -1.422 3.797 1.00 43.55 443 SER A CA 1
ATOM 1617 C C . SER A 1 212 ? -23.925 -0.402 3.030 1.00 44.63 443 SER A C 1
ATOM 1618 O O . SER A 1 212 ? -24.016 0.800 3.279 1.00 48.50 443 SER A O 1
ATOM 1621 N N . ASN A 1 213 ? -23.105 -0.889 2.103 1.00 47.34 444 ASN A N 1
ATOM 1622 C CA . ASN A 1 213 ? -22.221 -0.034 1.306 1.00 46.99 444 ASN A CA 1
ATOM 1623 C C . ASN A 1 213 ? -21.366 0.984 2.070 1.00 47.82 444 ASN A C 1
ATOM 1624 O O . ASN A 1 213 ? -21.214 2.130 1.639 1.00 48.02 444 ASN A O 1
ATOM 1625 N N . ARG A 1 214 ? -20.793 0.551 3.192 0.83 46.73 445 ARG A N 1
ATOM 1626 C CA . ARG A 1 214 ? -19.876 1.386 3.976 1.00 46.97 445 ARG A CA 1
ATOM 1627 C C . ARG A 1 214 ? -18.516 1.484 3.300 0.06 45.70 445 ARG A C 1
ATOM 1628 O O . ARG A 1 214 ? -17.695 2.342 3.632 1.00 48.31 445 ARG A O 1
ATOM 1633 N N . GLY A 1 215 ? -18.280 0.582 2.360 1.00 43.22 446 GLY A N 1
ATOM 1634 C CA . GLY A 1 215 ? -17.031 0.543 1.643 1.00 41.82 446 GLY A CA 1
ATOM 1635 C C . GLY A 1 215 ? -16.386 -0.803 1.823 1.00 40.57 446 GLY A C 1
ATOM 1636 O O . GLY A 1 215 ? -17.053 -1.823 2.058 1.00 40.52 446 GLY A O 1
ATOM 1637 N N . SER A 1 216 ? -15.071 -0.806 1.688 1.00 36.69 447 SER A N 1
ATOM 1638 C CA . SER A 1 216 ? -14.329 -2.017 1.831 1.00 33.91 447 SER A CA 1
ATOM 1639 C C . SER A 1 216 ? -12.972 -1.709 2.448 1.00 30.86 447 SER A C 1
ATOM 1640 O O . SER A 1 216 ? -12.481 -0.572 2.437 1.00 29.21 447 SER A O 1
ATOM 1643 N N . THR A 1 217 ? -12.424 -2.749 3.040 1.00 29.58 448 THR A N 1
ATOM 1644 C CA . THR A 1 217 ? -11.104 -2.710 3.629 1.00 27.76 448 THR A CA 1
ATOM 1645 C C . THR A 1 217 ? -10.404 -3.832 2.923 1.00 25.30 448 THR A C 1
ATOM 1646 O O . THR A 1 217 ? -10.840 -4.973 2.963 1.00 25.90 448 THR A O 1
ATOM 1650 N N . THR A 1 218 ? -9.323 -3.529 2.215 1.00 24.21 449 THR A N 1
ATOM 1651 C CA . THR A 1 218 ? -8.636 -4.561 1.488 1.00 23.69 449 THR A CA 1
ATOM 1652 C C . THR A 1 218 ? -7.311 -4.921 2.150 1.00 23.98 449 THR A C 1
ATOM 1653 O O . THR A 1 218 ? -6.514 -4.055 2.439 1.00 22.41 449 THR A O 1
ATOM 1657 N N . PHE A 1 219 ? -7.132 -6.214 2.377 1.00 24.28 450 PHE A N 1
ATOM 1658 C CA . PHE A 1 219 ? -5.888 -6.788 2.835 1.00 25.60 450 PHE A CA 1
ATOM 1659 C C . PHE A 1 219 ? -5.218 -7.411 1.623 1.00 27.61 450 PHE A C 1
ATOM 1660 O O . PHE A 1 219 ? -5.641 -8.461 1.118 1.00 30.05 450 PHE A O 1
ATOM 1668 N N . ALA A 1 220 ? -4.175 -6.722 1.171 1.00 28.92 451 ALA A N 1
ATOM 1669 C CA . ALA A 1 220 ? -3.528 -6.980 -0.105 1.00 31.00 451 ALA A CA 1
ATOM 1670 C C . ALA A 1 220 ? -2.267 -7.800 0.027 1.00 32.34 451 ALA A C 1
ATOM 1671 O O . ALA A 1 220 ? -1.599 -7.777 1.054 1.00 31.58 451 ALA A O 1
ATOM 1673 N N . ASN A 1 221 ? -1.933 -8.490 -1.062 1.00 34.34 452 ASN A N 1
ATOM 1674 C CA . ASN A 1 221 ? -0.685 -9.244 -1.189 1.00 35.89 452 ASN A CA 1
ATOM 1675 C C . ASN A 1 221 ? -0.523 -10.356 -0.162 1.00 36.05 452 ASN A C 1
ATOM 1676 O O . ASN A 1 221 ? 0.544 -10.539 0.413 1.00 34.59 452 ASN A O 1
ATOM 1681 N N . ILE A 1 222 ? -1.608 -11.090 0.050 1.00 37.70 453 ILE A N 1
ATOM 1682 C CA . ILE A 1 222 ? -1.594 -12.304 0.845 1.00 40.48 453 ILE A CA 1
ATOM 1683 C C . ILE A 1 222 ? -1.115 -13.422 -0.058 1.00 43.33 453 ILE A C 1
ATOM 1684 O O . ILE A 1 222 ? -1.661 -13.603 -1.144 1.00 44.47 453 ILE A O 1
ATOM 1689 N N . SER A 1 223 ? -0.123 -14.179 0.397 1.00 46.01 454 SER A N 1
ATOM 1690 C CA . SER A 1 223 ? 0.382 -15.321 -0.368 1.00 49.55 454 SER A CA 1
ATOM 1691 C C . SER A 1 223 ? -0.760 -16.168 -0.929 1.00 52.33 454 SER A C 1
ATOM 1692 O O . SER A 1 223 ? -1.780 -16.376 -0.264 1.00 51.95 454 SER A O 1
ATOM 1695 N N . LYS A 1 224 ? -0.581 -16.669 -2.149 1.00 52.62 455 LYS A N 1
ATOM 1696 C CA . LYS A 1 224 ? -1.559 -17.586 -2.726 1.00 54.11 455 LYS A CA 1
ATOM 1697 C C . LYS A 1 224 ? -1.461 -18.946 -2.020 1.00 52.32 455 LYS A C 1
ATOM 1698 O O . LYS A 1 224 ? -2.406 -19.731 -2.040 1.00 52.45 455 LYS A O 1
ATOM 1704 N N . GLU A 1 225 ? -0.320 -19.201 -1.380 1.00 51.67 456 GLU A N 1
ATOM 1705 C CA . GLU A 1 225 ? -0.143 -20.372 -0.515 1.00 52.74 456 GLU A CA 1
ATOM 1706 C C . GLU A 1 225 ? -1.148 -20.427 0.660 1.00 55.39 456 GLU A C 1
ATOM 1707 O O . GLU A 1 225 ? -1.152 -21.401 1.417 1.00 55.81 456 GLU A O 1
ATOM 1710 N N . GLU A 1 226 ? -1.995 -19.401 0.800 1.00 55.32 457 GLU A N 1
ATOM 1711 C CA . GLU A 1 226 ? -2.935 -19.287 1.935 1.00 54.53 457 GLU A CA 1
ATOM 1712 C C . GLU A 1 226 ? -4.416 -19.229 1.573 1.00 53.24 457 GLU A C 1
ATOM 1713 O O . GLU A 1 226 ? -5.271 -19.311 2.457 1.00 53.73 457 GLU A O 1
ATOM 1719 N N . GLN A 1 227 ? -4.718 -19.093 0.289 1.00 50.70 458 GLN A N 1
ATOM 1720 C CA . GLN A 1 227 ? -6.050 -18.683 -0.156 1.00 51.07 458 GLN A CA 1
ATOM 1721 C C . GLN A 1 227 ? -7.193 -19.673 0.115 1.00 51.08 458 GLN A C 1
ATOM 1722 O O . GLN A 1 227 ? -8.295 -19.261 0.483 1.00 52.22 458 GLN A O 1
ATOM 1728 N N . GLN A 1 228 ? -6.946 -20.962 -0.093 1.00 50.70 459 GLN A N 1
ATOM 1729 C CA . GLN A 1 228 ? -8.004 -21.973 0.025 1.00 52.46 459 GLN A CA 1
ATOM 1730 C C . GLN A 1 228 ? -8.406 -22.187 1.486 0.82 51.66 459 GLN A C 1
ATOM 1731 O O . GLN A 1 228 ? -9.597 -22.201 1.815 1.00 52.64 459 GLN A O 1
ATOM 1733 N N . LEU A 1 229 ? -7.402 -22.358 2.343 1.00 48.72 460 LEU A N 1
ATOM 1734 C CA . LEU A 1 229 ? -7.601 -22.432 3.799 1.00 50.40 460 LEU A CA 1
ATOM 1735 C C . LEU A 1 229 ? -8.317 -21.212 4.354 1.00 50.09 460 LEU A C 1
ATOM 1736 O O . LEU A 1 229 ? -9.295 -21.336 5.091 1.00 50.36 460 LEU A O 1
ATOM 1741 N N . LEU A 1 230 ? -7.809 -20.035 4.006 1.00 50.11 461 LEU A N 1
ATOM 1742 C CA . LEU A 1 230 ? -8.462 -18.784 4.365 1.00 48.24 461 LEU A CA 1
ATOM 1743 C C . LEU A 1 230 ? -9.902 -18.777 3.841 1.00 48.82 461 LEU A C 1
ATOM 1744 O O . LEU A 1 230 ? -10.824 -18.388 4.553 1.00 44.75 461 LEU A O 1
ATOM 1748 N N . GLU A 1 231 ? -10.089 -19.246 2.606 1.00 50.44 462 GLU A N 1
ATOM 1749 C CA . GLU A 1 231 ? -11.421 -19.354 2.001 1.00 50.05 462 GLU A CA 1
ATOM 1750 C C . GLU A 1 231 ? -12.325 -20.335 2.751 1.00 49.77 462 GLU A C 1
ATOM 1751 O O . GLU A 1 231 ? -13.492 -20.036 3.014 1.00 48.23 462 GLU A O 1
ATOM 1753 N N . GLN A 1 232 ? -11.782 -21.503 3.091 1.00 50.54 463 GLN A N 1
ATOM 1754 C CA . GLN A 1 232 ? -12.550 -22.560 3.759 1.00 51.86 463 GLN A CA 1
ATOM 1755 C C . GLN A 1 232 ? -13.026 -22.101 5.134 1.00 52.61 463 GLN A C 1
ATOM 1756 O O . GLN A 1 232 ? -14.201 -22.263 5.478 1.00 55.29 463 GLN A O 1
ATOM 1758 N N . PHE A 1 233 ? -12.106 -21.517 5.901 1.00 52.44 464 PHE A N 1
ATOM 1759 C CA . PHE A 1 233 ? -12.428 -20.923 7.202 1.00 49.81 464 PHE A CA 1
ATOM 1760 C C . PHE A 1 233 ? -13.529 -19.878 7.095 1.00 49.11 464 PHE A C 1
ATOM 1761 O O . PHE A 1 233 ? -14.535 -19.940 7.803 1.00 50.25 464 PHE A O 1
ATOM 1769 N N . LEU A 1 234 ? -13.331 -18.904 6.216 1.00 48.51 465 LEU A N 1
ATOM 1770 C CA . LEU A 1 234 ? -14.293 -17.820 6.072 1.00 48.79 465 LEU A CA 1
ATOM 1771 C C . LEU A 1 234 ? -15.632 -18.339 5.574 1.00 50.88 465 LEU A C 1
ATOM 1772 O O . LEU A 1 234 ? -16.682 -17.793 5.921 1.00 48.84 465 LEU A O 1
ATOM 1777 N N . LYS A 1 235 ? -15.576 -19.395 4.765 1.00 52.20 466 LYS A N 1
ATOM 1778 C CA . LYS A 1 235 ? -16.769 -20.122 4.350 0.55 52.85 466 LYS A CA 1
ATOM 1779 C C . LYS A 1 235 ? -17.454 -20.727 5.573 1.00 52.52 466 LYS A C 1
ATOM 1780 O O . LYS A 1 235 ? -18.645 -20.511 5.791 1.00 50.98 466 LYS A O 1
ATOM 1782 N N . SER A 1 236 ? -16.681 -21.451 6.382 1.00 53.38 467 SER A N 1
ATOM 1783 C CA . SER A 1 236 ? -17.181 -22.037 7.636 1.00 52.67 467 SER A CA 1
ATOM 1784 C C . SER A 1 236 ? -17.944 -21.034 8.517 1.00 53.07 467 SER A C 1
ATOM 1785 O O . SER A 1 236 ? -18.747 -21.437 9.359 1.00 52.31 467 SER A O 1
ATOM 1788 N N . LYS A 1 237 ? -17.688 -19.738 8.322 1.00 50.75 468 LYS A N 1
ATOM 1789 C CA . LYS A 1 237 ? -18.423 -18.669 9.013 1.00 49.20 468 LYS A CA 1
ATOM 1790 C C . LYS A 1 237 ? -19.584 -18.073 8.219 1.00 49.32 468 L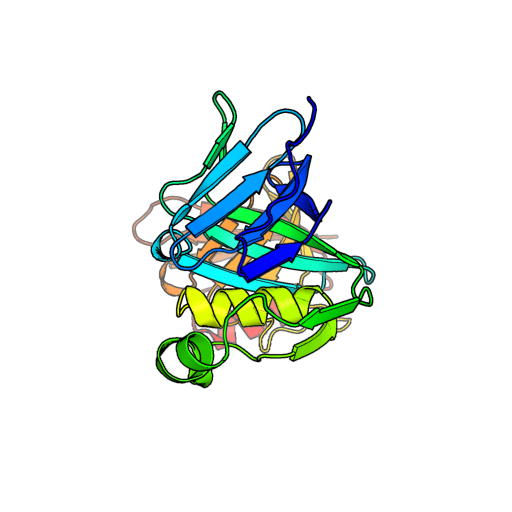YS A C 1
ATOM 1791 O O . LYS A 1 237 ? -20.170 -17.077 8.646 1.00 51.69 468 LYS A O 1
ATOM 1796 N N . ASN A 1 238 ? -19.926 -18.683 7.083 1.00 52.26 469 ASN A N 1
ATOM 1797 C CA . ASN A 1 238 ? -21.059 -18.243 6.255 1.00 53.81 469 ASN A CA 1
ATOM 1798 C C . ASN A 1 238 ? -21.018 -16.742 5.997 1.00 53.58 469 ASN A C 1
ATOM 1799 O O . ASN A 1 238 ? -21.899 -15.989 6.434 1.00 52.69 469 ASN A O 1
ATOM 1801 N N . LEU A 1 239 ? -19.973 -16.318 5.296 1.00 52.42 470 LEU A N 1
ATOM 1802 C CA . LEU A 1 239 ? -19.729 -14.900 5.064 1.00 51.76 470 LEU A CA 1
ATOM 1803 C C . LEU A 1 239 ? -20.163 -14.440 3.678 1.00 52.44 470 LEU A C 1
ATOM 1804 O O . LEU A 1 239 ? -21.008 -13.545 3.541 1.00 48.14 470 LEU A O 1
ATOM 1809 N N . ARG A 1 240 ? -19.571 -15.053 2.658 1.00 53.99 471 ARG A N 1
ATOM 1810 C CA . ARG A 1 240 ? -19.768 -14.636 1.270 1.00 55.90 471 ARG A CA 1
ATOM 1811 C C . ARG A 1 240 ? -18.678 -15.201 0.365 1.00 57.26 471 ARG A C 1
ATOM 1812 O O . ARG A 1 240 ? -18.904 -16.192 -0.327 1.00 63.98 471 ARG A O 1
ATOM 1814 N N . VAL A 1 241 ? -17.497 -14.588 0.376 1.00 55.59 472 VAL A N 1
ATOM 1815 C CA . VAL A 1 241 ? -16.410 -14.985 -0.533 1.00 55.29 472 VAL A CA 1
ATOM 1816 C C . VAL A 1 241 ? -16.724 -14.613 -1.994 0.36 54.40 472 VAL A C 1
ATOM 1817 O O . VAL A 1 241 ? -17.680 -13.884 -2.259 0.69 51.31 472 VAL A O 1
ATOM 1819 N N . LYS A 1 242 ? -15.895 -15.096 -2.920 0.55 54.17 473 LYS A N 1
ATOM 1820 C CA . LYS A 1 242 ? -16.068 -14.886 -4.370 1.00 54.54 473 LYS A CA 1
ATOM 1821 C C . LYS A 1 242 ? -14.712 -14.802 -5.057 1.00 55.37 473 LYS A C 1
ATOM 1822 O O . LYS A 1 242 ? -14.158 -15.814 -5.488 1.00 56.97 473 LYS A O 1
#

Nearest PDB structures (foldseek):
  4pq0-assembly1_A  TM=1.004E+00  e=3.872E-46  Saccharomyces cerevisiae S288C
  2gcl-assembly2_B  TM=9.861E-01  e=6.341E-40  Saccharomyces cerevisiae
  2gcj-assembly4_D  TM=9.873E-01  e=1.392E-39  Saccharomyces cerevisiae
  2gcl-assembly1_A  TM=9.678E-01  e=2.009E-39  Saccharomyces cerevisiae
  4ifs-assembly1_A  TM=9.541E-01  e=1.903E-25  Homo sapiens

Sequence (233 aa):
ADIGEVAGDAIVSFQDVFFTTPRGRYDIDIYKNSIRLRGKTYEYKLQHRQIQRIVSLPKADDIHHLLVLAIEPPLRQGQTTYPFLVLQFQKDEETEVQLNLEDEDYEENYKDKLKKQYDAKTHIVLSHVLKGLTDRRVIVPGEYKSKYDQCAVSCSFKANEGYLYPLDNAFFFLTKPTLYIPFSDVSMVNISRTFDLEVVLRSNRGSTTFANISKEEQQLLEQFLKSKNLRVK

GO terms:
  GO:0000785 chromatin (C, IDA)
  GO:0003682 chromatin binding (F, IDA)
  GO:0031491 nucleosome binding (F, IDA)
  GO:0045899 positive regulation of RNA polymerase II transcription preinitiation complex assembly (P, IDA)
  GO:0042393 histone binding (F, IDA)
  GO:0035101 FACT complex (C, IDA)
  GO:0006325 chromatin organization (P, IDA)
  GO:0006261 DNA-templated DNA replication (P, IGI)
  GO:0006261 DNA-templated DNA replication (P, IMP)
  GO:0006261 DNA-templated DNA replication (P, IPI)
  GO:0005515 protein binding (F, IPI)
  GO:0005634 nucleus (C, EXP)
  GO:0005694 chromosome (C, EXP)

Foldseek 3Di:
DPQDDDPVQFQDKDFQWQWVVVGFTWIWGHHLFWIKTTGPPDIDIGGLQQFPAWEWEAFQPVFKIKIKTQGPPFDDDDPDTHRIIITIDGQFAWDWDATPDDPVCCVPPQVVQADRIDIGHPSVRVVSNSCSRNVHDYFYADDQAFVVGTQWFWFDWPPGIWTWGPGLFWIWTDVVPTDTGGLVQFQAWEWAVFIKTWGQGPPRPDTTIGHGTHPSGPVSVVVSVVVVVRHYD

CATH classification: 2.30.29.150 (+1 more: 2.30.29.30)

Radius of gyration: 19.2 Å; Cα contacts (8 Å, |Δi|>4): 495; chains: 1; bounding box: 35×39×61 Å

Solvent-accessible surface area: 12129 Å² total; per-residue (Å²): 103,139,68,43,145,139,22,52,126,5,7,6,45,10,136,84,7,55,2,20,13,4,168,23,124,8,7,5,2,0,47,93,99,10,4,96,6,35,8,98,101,97,119,35,106,4,57,16,171,24,0,83,77,0,3,9,0,54,68,47,50,112,90,34,21,1,0,1,9,12,6,104,81,48,9,160,31,44,114,67,74,46,65,28,0,0,1,17,6,104,84,88,70,118,22,147,38,127,10,76,28,136,98,80,54,20,90,118,75,9,116,135,90,4,111,75,126,10,101,32,69,9,18,79,0,0,13,65,0,3,67,9,20,7,117,74,188,35,31,82,42,32,87,14,42,6,50,94,130,43,39,8,8,50,3,14,20,170,101,68,144,8,87,0,1,3,4,57,104,0,1,0,0,12,59,46,64,11,40,33,17,42,18,92,68,7,48,69,0,47,31,98,124,72,6,47,0,57,0,30,33,139,113,77,141,37,57,19,48,1,22,91,0,54,121,111,21,46,80,79,0,31,59,20,3,61,86,61,98,23,55,33,99

InterPro domains:
  IPR000969 FACT complex subunit SSRP1/POB3 [PR00887] (252-268)
  IPR000969 FACT complex subunit SSRP1/POB3 [PR00887] (274-290)
  IPR000969 FACT complex subunit SSRP1/POB3 [PR00887] (297-313)
  IPR000969 FACT complex subunit SSRP1/POB3 [PR00887] (362-375)
  IPR000969 FACT complex subunit SSRP1/POB3 [PR00887] (389-407)
  IPR000969 FACT complex subunit SSRP1/POB3 [PR00887] (407-424)
  IPR000969 FACT complex subunit SSRP1/POB3 [PR00887] (450-468)
  IPR011993 PH-like domain superfamily [G3DSA:2.30.29.30] (1-98)
  IPR011993 PH-like domain superfamily [G3DSA:2.30.29.30] (372-482)
  IPR013719 Histone chaperone RTT106/FACT complex subunit SPT16-like, middle domain [PF08512] (383-474)
  IPR013719 Histone chaperone RTT106/FACT complex subunit SPT16-like, middle domain [SM01287] (381-475)
  IPR024954 SSRP1, dimerization domain [PF03531] (110-178)
  IPR035417 FACT complex subunit SSRP1/POB3, N-terminal PH domain [PF17292] (3-103)
  IPR038167 SSRP1 domain superfamily [G3DSA:2.30.29.220] (99-186)
  IPR048993 FACT complex subunit SSRP1-like, first PH domain [PF21103] (240-369)
  IPR048993 FACT complex subunit SSRP1-like, first PH domain [cd13230] (237-373)
  IPR050454 RTT106/SSRP1 Histone Chaperone/FACT Complex [PTHR45849] (1-550)

Organism: Saccharomyces cerevisiae (strain ATCC 204508 / S288c) (NCBI:txid559292)